Protein AF-0000000075840848 (afdb_homodimer)

Organism: Prymnesium parvum (NCBI:txid97485)

Structure (mmCIF, N/CA/C/O backbone):
data_AF-0000000075840848-model_v1
#
loop_
_entity.id
_entity.type
_entity.pdbx_description
1 polymer 'Dynein light chain'
#
loop_
_atom_site.group_PDB
_atom_site.id
_atom_site.type_symbol
_atom_site.label_atom_id
_atom_site.label_alt_id
_atom_site.label_comp_id
_atom_site.label_asym_id
_atom_site.label_entity_id
_atom_site.label_seq_id
_atom_site.pdbx_PDB_ins_code
_atom_site.Cartn_x
_atom_site.Cartn_y
_atom_site.Cartn_z
_atom_site.occupancy
_atom_site.B_iso_or_equiv
_atom_site.auth_seq_id
_atom_site.auth_comp_id
_atom_site.auth_asym_id
_atom_site.auth_atom_id
_atom_site.pdbx_PDB_model_num
ATOM 1 N N . MET A 1 1 ? -35.906 -10.211 -53.25 1 21.67 1 MET A N 1
ATOM 2 C CA . MET A 1 1 ? -36.406 -10.773 -52 1 21.67 1 MET A CA 1
ATOM 3 C C . MET A 1 1 ? -35.469 -10.461 -50.844 1 21.67 1 MET A C 1
ATOM 5 O O . MET A 1 1 ? -34.344 -10.938 -50.812 1 21.67 1 MET A O 1
ATOM 9 N N . PHE A 1 2 ? -35.469 -9.398 -50.281 1 24.41 2 PHE A N 1
ATOM 10 C CA . PHE A 1 2 ? -34.406 -8.562 -49.688 1 24.41 2 PHE A CA 1
ATOM 11 C C . PHE A 1 2 ? -34.281 -8.836 -48.188 1 24.41 2 PHE A C 1
ATOM 13 O O . PHE A 1 2 ? -35.219 -8.672 -47.438 1 24.41 2 PHE A O 1
ATOM 20 N N . VAL A 1 3 ? -33.844 -9.977 -47.812 1 23.94 3 VAL A N 1
ATOM 21 C CA . VAL A 1 3 ? -33.875 -10.469 -46.438 1 23.94 3 VAL A CA 1
ATOM 22 C C . VAL A 1 3 ? -33.188 -9.461 -45.5 1 23.94 3 VAL A C 1
ATOM 24 O O . VAL A 1 3 ? -32.062 -9.055 -45.75 1 23.94 3 VAL A O 1
ATOM 27 N N . ARG A 1 4 ? -33.844 -8.562 -44.906 1 18.89 4 ARG A N 1
ATOM 28 C CA . ARG A 1 4 ? -33.562 -7.422 -44.031 1 18.89 4 ARG A CA 1
ATOM 29 C C . ARG A 1 4 ? -32.875 -7.863 -42.719 1 18.89 4 ARG A C 1
ATOM 31 O O . ARG A 1 4 ? -33.469 -8.594 -41.938 1 18.89 4 ARG A O 1
ATOM 38 N N . ALA A 1 5 ? -31.859 -8.422 -42.719 1 22.7 5 ALA A N 1
ATOM 39 C CA . ALA A 1 5 ? -31.25 -8.977 -41.531 1 22.7 5 ALA A CA 1
ATOM 40 C C . ALA A 1 5 ? -31.172 -7.926 -40.406 1 22.7 5 ALA A C 1
ATOM 42 O O . ALA A 1 5 ? -30.703 -6.805 -40.656 1 22.7 5 ALA A O 1
ATOM 43 N N . LEU A 1 6 ? -32.125 -7.844 -39.562 1 24.39 6 LEU A N 1
ATOM 44 C CA . LEU A 1 6 ? -32.312 -6.926 -38.438 1 24.39 6 LEU A CA 1
ATOM 45 C C . LEU A 1 6 ? -31.031 -6.75 -37.625 1 24.39 6 LEU A C 1
ATOM 47 O O . LEU A 1 6 ? -30.219 -7.676 -37.531 1 24.39 6 LEU A O 1
ATOM 51 N N . THR A 1 7 ? -30.656 -5.539 -37.344 1 18.84 7 THR A N 1
ATOM 52 C CA . THR A 1 7 ? -29.578 -4.77 -36.75 1 18.84 7 THR A CA 1
ATOM 53 C C . THR A 1 7 ? -29.375 -5.164 -35.281 1 18.84 7 THR A C 1
ATOM 55 O O . THR A 1 7 ? -30.344 -5.484 -34.594 1 18.84 7 THR A O 1
ATOM 58 N N . ARG A 1 8 ? -28.297 -5.633 -34.938 1 21.88 8 ARG A N 1
ATOM 59 C CA . ARG A 1 8 ? -27.797 -6.156 -33.688 1 21.88 8 ARG A CA 1
ATOM 60 C C . ARG A 1 8 ? -28.078 -5.188 -32.531 1 21.88 8 ARG A C 1
ATOM 62 O O . ARG A 1 8 ? -28.016 -3.971 -32.719 1 21.88 8 ARG A O 1
ATOM 69 N N . ALA A 1 9 ? -28.859 -5.469 -31.531 1 23.05 9 ALA A N 1
ATOM 70 C CA . ALA A 1 9 ? -29.406 -4.723 -30.406 1 23.05 9 ALA A CA 1
ATOM 71 C C . ALA A 1 9 ? -28.312 -3.998 -29.625 1 23.05 9 ALA A C 1
ATOM 73 O O . ALA A 1 9 ? -27.188 -4.488 -29.531 1 23.05 9 ALA A O 1
ATOM 74 N N . PRO A 1 10 ? -28.422 -2.691 -29.328 1 19.58 10 PRO A N 1
ATOM 75 C CA . PRO A 1 10 ? -27.469 -1.76 -28.719 1 19.58 10 PRO A CA 1
ATOM 76 C C . PRO A 1 10 ? -27.094 -2.146 -27.297 1 19.58 10 PRO A C 1
ATOM 78 O O . PRO A 1 10 ? -27.969 -2.453 -26.484 1 19.58 10 PRO A O 1
ATOM 81 N N . ALA A 1 11 ? -26.266 -3.004 -27.062 1 25.55 11 ALA A N 1
ATOM 82 C CA . ALA A 1 11 ? -26 -3.492 -25.719 1 25.55 11 ALA A CA 1
ATOM 83 C C . ALA A 1 11 ? -25.922 -2.338 -24.719 1 25.55 11 ALA A C 1
ATOM 85 O O . ALA A 1 11 ? -25.484 -1.238 -25.062 1 25.55 11 ALA A O 1
ATOM 86 N N . ILE A 1 12 ? -26.75 -2.15 -23.719 1 24.72 12 ILE A N 1
ATOM 87 C CA . ILE A 1 12 ? -27.031 -1.153 -22.688 1 24.72 12 ILE A CA 1
ATOM 88 C C . ILE A 1 12 ? -25.734 -0.786 -21.969 1 24.72 12 ILE A C 1
ATOM 90 O O . ILE A 1 12 ? -24.906 -1.653 -21.688 1 24.72 12 ILE A O 1
ATOM 94 N N . PRO A 1 13 ? -25.125 0.418 -22.078 1 24.14 13 PRO A N 1
ATOM 95 C CA . PRO A 1 13 ? -23.828 0.934 -21.625 1 24.14 13 PRO A CA 1
ATOM 96 C C . PRO A 1 13 ? -23.625 0.797 -20.109 1 24.14 13 PRO A C 1
ATOM 98 O O . PRO A 1 13 ? -24.469 1.242 -19.328 1 24.14 13 PRO A O 1
ATOM 101 N N . ILE A 1 14 ? -23.547 -0.327 -19.547 1 27.25 14 ILE A N 1
ATOM 102 C CA . ILE A 1 14 ? -23.688 -0.52 -18.109 1 27.25 14 ILE A CA 1
ATOM 103 C C . ILE A 1 14 ? -22.891 0.548 -17.359 1 27.25 14 ILE A C 1
ATOM 105 O O . ILE A 1 14 ? -21.703 0.743 -17.625 1 27.25 14 ILE A O 1
ATOM 109 N N . SER A 1 15 ? -23.297 1.83 -16.984 1 25.69 15 SER A N 1
ATOM 110 C CA . SER A 1 15 ? -23.031 2.951 -16.094 1 25.69 15 SER A CA 1
ATOM 111 C C . SER A 1 15 ? -22.391 2.48 -14.789 1 25.69 15 SER A C 1
ATOM 113 O O . SER A 1 15 ? -22.297 3.238 -13.82 1 25.69 15 SER A O 1
ATOM 115 N N . THR A 1 16 ? -21.953 1.345 -14.672 1 29 16 THR A N 1
ATOM 116 C CA . THR A 1 16 ? -21.688 0.93 -13.297 1 29 16 THR A CA 1
ATOM 117 C C . THR A 1 16 ? -20.859 1.98 -12.562 1 29 16 THR A C 1
ATOM 119 O O . THR A 1 16 ? -19.766 2.334 -13.008 1 29 16 THR A O 1
ATOM 122 N N . PRO A 1 17 ? -21.406 2.891 -11.836 1 30.83 17 PRO A N 1
ATOM 123 C CA . PRO A 1 17 ? -20.828 3.973 -11.031 1 30.83 17 PRO A CA 1
ATOM 124 C C . PRO A 1 17 ? -19.484 3.607 -10.422 1 30.83 17 PRO A C 1
ATOM 126 O O . PRO A 1 17 ? -19.031 4.254 -9.469 1 30.83 17 PRO A O 1
ATOM 129 N N . HIS A 1 18 ? -19.016 2.576 -10.609 1 33.47 18 HIS A N 1
ATOM 130 C CA . HIS A 1 18 ? -17.969 1.759 -9.992 1 33.47 18 HIS A CA 1
ATOM 131 C C . HIS A 1 18 ? -16.688 2.557 -9.797 1 33.47 18 HIS A C 1
ATOM 133 O O . HIS A 1 18 ? -16.219 3.223 -10.727 1 33.47 18 HIS A O 1
ATOM 139 N N . ALA A 1 19 ? -16.391 2.875 -8.609 1 34.03 19 ALA A N 1
ATOM 140 C CA . ALA A 1 19 ? -15.453 3.543 -7.695 1 34.03 19 ALA A CA 1
ATOM 141 C C . ALA A 1 19 ? -14.008 3.229 -8.062 1 34.03 19 ALA A C 1
ATOM 143 O O . ALA A 1 19 ? -13.086 3.596 -7.332 1 34.03 19 ALA A O 1
ATOM 144 N N . HIS A 1 20 ? -13.758 2.156 -8.828 1 37.25 20 HIS A N 1
ATOM 145 C CA . HIS A 1 20 ? -12.594 1.314 -8.57 1 37.25 20 HIS A CA 1
ATOM 146 C C . HIS A 1 20 ? -11.297 2.045 -8.914 1 37.25 20 HIS A C 1
ATOM 148 O O . HIS A 1 20 ? -10.781 1.917 -10.023 1 37.25 20 HIS A O 1
ATOM 154 N N . ILE A 1 21 ? -11.227 3.273 -8.617 1 38.34 21 ILE A N 1
ATOM 155 C CA . ILE A 1 21 ? -10.094 4.027 -9.148 1 38.34 21 ILE A CA 1
ATOM 156 C C . ILE A 1 21 ? -8.797 3.287 -8.844 1 38.34 21 ILE A C 1
ATOM 158 O O . ILE A 1 21 ? -8.492 3 -7.688 1 38.34 21 ILE A O 1
ATOM 162 N N . LEU A 1 22 ? -8.438 2.418 -9.766 1 40.59 22 LEU A N 1
ATOM 163 C CA . LEU A 1 22 ? -7.105 1.817 -9.797 1 40.59 22 LEU A CA 1
ATOM 164 C C . LEU A 1 22 ? -6.023 2.885 -9.68 1 40.59 22 LEU A C 1
ATOM 166 O O . LEU A 1 22 ? -6.004 3.842 -10.453 1 40.59 22 LEU A O 1
ATOM 170 N N . THR A 1 23 ? -5.879 3.547 -8.594 1 45.16 23 THR A N 1
ATOM 171 C CA . THR A 1 23 ? -4.859 4.59 -8.547 1 45.16 23 THR A CA 1
ATOM 172 C C . THR A 1 23 ? -3.459 3.98 -8.57 1 45.16 23 THR A C 1
ATOM 174 O O . THR A 1 23 ? -3.143 3.113 -7.754 1 45.16 23 THR A O 1
ATOM 177 N N . CYS A 1 24 ? -2.91 3.877 -9.797 1 44.47 24 CYS A N 1
ATOM 178 C CA . CYS A 1 24 ? -1.51 3.555 -10.047 1 44.47 24 CYS A CA 1
ATOM 179 C C . CYS A 1 24 ? -0.588 4.523 -9.32 1 44.47 24 CYS A C 1
ATOM 181 O O . CYS A 1 24 ? -0.697 5.738 -9.492 1 44.47 24 CYS A O 1
ATOM 183 N N . VAL A 1 25 ? -0.414 4.48 -8.094 1 47.16 25 VAL A N 1
ATOM 184 C CA . VAL A 1 25 ? 0.536 5.352 -7.41 1 47.16 25 VAL A CA 1
ATOM 185 C C . VAL A 1 25 ? 1.954 5.043 -7.883 1 47.16 25 VAL A C 1
ATOM 187 O O . VAL A 1 25 ? 2.389 3.889 -7.859 1 47.16 25 VAL A O 1
ATOM 190 N N . LEU A 1 26 ? 2.365 5.883 -8.883 1 42.44 26 LEU A N 1
ATOM 191 C CA . LEU A 1 26 ? 3.625 5.938 -9.617 1 42.44 26 LEU A CA 1
ATOM 192 C C . LEU A 1 26 ? 4.812 5.793 -8.672 1 42.44 26 LEU A C 1
ATOM 194 O O . LEU A 1 26 ? 4.684 6.023 -7.469 1 42.44 26 LEU A O 1
ATOM 198 N N . ASP A 1 27 ? 5.934 5.672 -9.398 1 40.25 27 ASP A N 1
ATOM 199 C CA . ASP A 1 27 ? 7.352 5.332 -9.305 1 40.25 27 ASP A CA 1
ATOM 200 C C . ASP A 1 27 ? 8.047 6.16 -8.227 1 40.25 27 ASP A C 1
ATOM 202 O O . ASP A 1 27 ? 7.754 7.348 -8.062 1 40.25 27 ASP A O 1
ATOM 206 N N . GLY A 1 28 ? 8.367 5.445 -7.25 1 40.78 28 GLY A N 1
ATOM 207 C CA . GLY A 1 28 ? 9.438 5.879 -6.371 1 40.78 28 GLY A CA 1
ATOM 208 C C . GLY A 1 28 ? 10.359 6.902 -7.012 1 40.78 28 GLY A C 1
ATOM 209 O O . GLY A 1 28 ? 10.859 6.68 -8.117 1 40.78 28 GLY A O 1
ATOM 210 N N . ILE A 1 29 ? 9.891 8.148 -6.996 1 37.41 29 ILE A N 1
ATOM 211 C CA . ILE A 1 29 ? 10.938 9.086 -7.383 1 37.41 29 ILE A CA 1
ATOM 212 C C . ILE A 1 29 ? 12.305 8.523 -7.004 1 37.41 29 ILE A C 1
ATOM 214 O O . ILE A 1 29 ? 12.594 8.336 -5.82 1 37.41 29 ILE A O 1
ATOM 218 N N . VAL A 1 30 ? 12.75 7.547 -7.734 1 35.91 30 VAL A N 1
ATOM 219 C CA . VAL A 1 30 ? 14.188 7.441 -7.508 1 35.91 30 VAL A CA 1
ATOM 220 C C . VAL A 1 30 ? 14.812 8.836 -7.496 1 35.91 30 VAL A C 1
ATOM 222 O O . VAL A 1 30 ? 14.836 9.523 -8.523 1 35.91 30 VAL A O 1
ATOM 225 N N . PHE A 1 31 ? 14.531 9.609 -6.555 1 32.09 31 PHE A N 1
ATOM 226 C CA . PHE A 1 31 ? 15.453 10.734 -6.5 1 32.09 31 PHE A CA 1
ATOM 227 C C . PHE A 1 31 ? 16.844 10.32 -6.988 1 32.09 31 PHE A C 1
ATOM 229 O O . PHE A 1 31 ? 17.453 9.422 -6.422 1 32.09 31 PHE A O 1
ATOM 236 N N . SER A 1 32 ? 17.078 10.164 -8.312 1 30.05 32 SER A N 1
ATOM 237 C CA . SER A 1 32 ? 18.438 10.172 -8.82 1 30.05 32 SER A CA 1
ATOM 238 C C . SER A 1 32 ? 19.391 10.836 -7.832 1 30.05 32 SER A C 1
ATOM 240 O O . SER A 1 32 ? 18.969 11.609 -6.977 1 30.05 32 SER A O 1
ATOM 242 N N . SER A 1 33 ? 20.75 11.023 -8.359 1 27.92 33 SER A N 1
ATOM 243 C CA . SER A 1 33 ? 22.047 11.453 -7.863 1 27.92 33 SER A CA 1
ATOM 244 C C . SER A 1 33 ? 21.984 12.883 -7.32 1 27.92 33 SER A C 1
ATOM 246 O O . SER A 1 33 ? 21.875 13.836 -8.086 1 27.92 33 SER A O 1
ATOM 248 N N . CYS A 1 34 ? 21.547 13.469 -6.441 1 29.52 34 CYS A N 1
ATOM 249 C CA . CYS A 1 34 ? 22.625 14.266 -5.875 1 29.52 34 CYS A CA 1
ATOM 250 C C . CYS A 1 34 ? 23.891 13.438 -5.711 1 29.52 34 CYS A C 1
ATOM 252 O O . CYS A 1 34 ? 23.828 12.211 -5.59 1 29.52 34 CYS A O 1
ATOM 254 N N . PRO A 1 35 ? 25.266 13.852 -5.836 1 27.88 35 PRO A N 1
ATOM 255 C CA . PRO A 1 35 ? 26.453 13.086 -5.461 1 27.88 35 PRO A CA 1
ATOM 256 C C . PRO A 1 35 ? 26.172 12.023 -4.402 1 27.88 35 PRO A C 1
ATOM 258 O O . PRO A 1 35 ? 25.156 12.117 -3.689 1 27.88 35 PRO A O 1
ATOM 261 N N . LYS A 1 36 ? 27.141 10.906 -4.449 1 28.11 36 LYS A N 1
ATOM 262 C CA . LYS A 1 36 ? 27.438 9.742 -3.633 1 28.11 36 LYS A CA 1
ATOM 263 C C . LYS A 1 36 ? 27.172 10.016 -2.156 1 28.11 36 LYS A C 1
ATOM 265 O O . LYS A 1 36 ? 28.078 10.422 -1.423 1 28.11 36 LYS A O 1
ATOM 270 N N . GLN A 1 37 ? 26.406 10.789 -1.589 1 26.88 37 GLN A N 1
ATOM 271 C CA . GLN A 1 37 ? 26.656 10.648 -0.156 1 26.88 37 GLN A CA 1
ATOM 272 C C . GLN A 1 37 ? 26.641 9.18 0.265 1 26.88 37 GLN A C 1
ATOM 274 O O . GLN A 1 37 ? 25.75 8.422 -0.127 1 26.88 37 GLN A O 1
ATOM 279 N N . LEU A 1 38 ? 27.812 8.484 0.546 1 27.88 38 LEU A N 1
ATOM 280 C CA . LEU A 1 38 ? 28.125 7.414 1.484 1 27.88 38 LEU A CA 1
ATOM 281 C C . LEU A 1 38 ? 26.953 7.152 2.426 1 27.88 38 LEU A C 1
ATOM 283 O O . LEU A 1 38 ? 26.469 8.07 3.096 1 27.88 38 LEU A O 1
ATOM 287 N N . TRP A 1 39 ? 26.141 6.32 2 1 28.91 39 TRP A N 1
ATOM 288 C CA . TRP A 1 39 ? 25.109 5.883 2.947 1 28.91 39 TRP A CA 1
ATOM 289 C C . TRP A 1 39 ? 25.703 5.703 4.34 1 28.91 39 TRP A C 1
ATOM 291 O O . TRP A 1 39 ? 26.391 4.707 4.613 1 28.91 39 TRP A O 1
ATOM 301 N N . SER A 1 40 ? 26.656 6.621 4.777 1 26.19 40 SER A N 1
ATOM 302 C CA . SER A 1 40 ? 26.906 6.512 6.207 1 26.19 40 SER A CA 1
ATOM 303 C C . SER A 1 40 ? 25.672 6.031 6.957 1 26.19 40 SER A C 1
ATOM 305 O O . SER A 1 40 ? 24.562 6.453 6.66 1 26.19 40 SER A O 1
ATOM 307 N N . VAL A 1 41 ? 25.578 4.715 7.426 1 29.12 41 VAL A N 1
ATOM 308 C CA . VAL A 1 41 ? 24.828 4.105 8.523 1 29.12 41 VAL A CA 1
ATOM 309 C C . VAL A 1 41 ? 24.188 5.195 9.375 1 29.12 41 VAL A C 1
ATOM 311 O O . VAL A 1 41 ? 23.656 4.914 10.453 1 29.12 41 VAL A O 1
ATOM 314 N N . GLU A 1 42 ? 24.828 6.375 9.406 1 27.19 42 GLU A N 1
ATOM 315 C CA . GLU A 1 42 ? 24.641 7.32 10.5 1 27.19 42 GLU A CA 1
ATOM 316 C C . GLU A 1 42 ? 23.172 7.695 10.664 1 27.19 42 GLU A C 1
ATOM 318 O O . GLU A 1 42 ? 22.594 7.496 11.734 1 27.19 42 GLU A O 1
ATOM 323 N N . GLY A 1 43 ? 22.891 9.109 10.484 1 26.95 43 GLY A N 1
ATOM 324 C CA . GLY A 1 43 ? 22 10.062 11.141 1 26.95 43 GLY A CA 1
ATOM 325 C C . GLY A 1 43 ? 20.562 9.969 10.68 1 26.95 43 GLY A C 1
ATOM 326 O O . GLY A 1 43 ? 20.297 9.562 9.539 1 26.95 43 GLY A O 1
ATOM 327 N N . ASN A 1 44 ? 19.578 9.398 11.492 1 32.31 44 ASN A N 1
ATOM 328 C CA . ASN A 1 44 ? 18.172 9.812 11.609 1 32.31 44 ASN A CA 1
ATOM 329 C C . ASN A 1 44 ? 17.891 11.055 10.773 1 32.31 44 ASN A C 1
ATOM 331 O O . ASN A 1 44 ? 18.359 12.141 11.078 1 32.31 44 ASN A O 1
ATOM 335 N N . THR A 1 45 ? 18.266 11.039 9.5 1 33.69 45 THR A N 1
ATOM 336 C CA . THR A 1 45 ? 17.953 12.219 8.695 1 33.69 45 THR A CA 1
ATOM 337 C C . THR A 1 45 ? 16.781 12.984 9.297 1 33.69 45 THR A C 1
ATOM 339 O O . THR A 1 45 ? 15.656 12.492 9.336 1 33.69 45 THR A O 1
ATOM 342 N N . CYS A 1 46 ? 16.844 13.352 10.406 1 38.84 46 CYS A N 1
ATOM 343 C CA . CYS A 1 46 ? 16.047 14.391 11.062 1 38.84 46 CYS A CA 1
ATOM 344 C C . CYS A 1 46 ? 15.656 15.477 10.062 1 38.84 46 CYS A C 1
ATOM 346 O O . CYS A 1 46 ? 16.391 16.438 9.859 1 38.84 46 CYS A O 1
ATOM 348 N N . VAL A 1 47 ? 15.664 15.133 8.688 1 43.5 47 VAL A N 1
ATOM 349 C CA . VAL A 1 47 ? 15.078 16.25 7.945 1 43.5 47 VAL A CA 1
ATOM 350 C C . VAL A 1 47 ? 14.102 17.016 8.836 1 43.5 47 VAL A C 1
ATOM 352 O O . VAL A 1 47 ? 13.305 16.406 9.555 1 43.5 47 VAL A O 1
ATOM 355 N N . SER A 1 48 ? 14.562 17.922 9.469 1 42.22 48 SER A N 1
ATOM 356 C CA . SER A 1 48 ? 13.695 18.828 10.227 1 42.22 48 SER A CA 1
ATOM 357 C C . SER A 1 48 ? 12.281 18.844 9.648 1 42.22 48 SER A C 1
ATOM 359 O O . SER A 1 48 ? 12.094 19.047 8.453 1 42.22 48 SER A O 1
ATOM 361 N N . MET A 1 49 ? 11.406 17.891 10.18 1 48.56 49 MET A N 1
ATOM 362 C CA . MET A 1 49 ? 9.953 17.828 10.047 1 48.56 49 MET A CA 1
ATOM 363 C C . MET A 1 49 ? 9.383 19.172 9.625 1 48.56 49 MET A C 1
ATOM 365 O O . MET A 1 49 ? 8.273 19.25 9.094 1 48.56 49 MET A O 1
ATOM 369 N N . ALA A 1 50 ? 10.094 20.297 10.211 1 48.53 50 ALA A N 1
ATOM 370 C CA . ALA A 1 50 ? 9.477 21.609 10.102 1 48.53 50 ALA A CA 1
ATOM 371 C C . ALA A 1 50 ? 9.289 22.016 8.641 1 48.53 50 ALA A C 1
ATOM 373 O O . ALA A 1 50 ? 8.328 22.688 8.297 1 48.53 50 ALA A O 1
ATOM 374 N N . ASP A 1 51 ? 10.32 21.562 7.754 1 58.88 51 ASP A N 1
ATOM 375 C CA . ASP A 1 51 ? 10.156 22.156 6.434 1 58.88 51 ASP A CA 1
ATOM 376 C C . ASP A 1 51 ? 9.695 21.125 5.41 1 58.88 51 ASP A C 1
ATOM 378 O O . ASP A 1 51 ? 10.016 21.219 4.227 1 58.88 51 ASP A O 1
ATOM 382 N N . ARG A 1 52 ? 8.906 20.125 5.852 1 74.94 52 ARG A N 1
ATOM 383 C CA . ARG A 1 52 ? 8.492 19.172 4.828 1 74.94 52 ARG A CA 1
ATOM 384 C C . ARG A 1 52 ? 7.277 19.703 4.059 1 74.94 52 ARG A C 1
ATOM 386 O O . ARG A 1 52 ? 6.172 19.766 4.602 1 74.94 52 ARG A O 1
ATOM 393 N N . LYS A 1 53 ? 7.57 20.219 2.875 1 89.12 53 LYS A N 1
ATOM 394 C CA . LYS A 1 53 ? 6.496 20.688 1.999 1 89.12 53 LYS A CA 1
ATOM 395 C C . LYS A 1 53 ? 5.723 19.5 1.413 1 89.12 53 LYS A C 1
ATOM 397 O O . LYS A 1 53 ? 6.312 18.5 1.018 1 89.12 53 LYS A O 1
ATOM 402 N N . ALA A 1 54 ? 4.469 19.672 1.472 1 94.94 54 ALA A N 1
ATOM 403 C CA . ALA A 1 54 ? 3.596 18.656 0.906 1 94.94 54 ALA A CA 1
ATOM 404 C C . ALA A 1 54 ? 3.412 18.859 -0.595 1 94.94 54 ALA A C 1
ATOM 406 O O . ALA A 1 54 ? 3.203 19.984 -1.055 1 94.94 54 ALA A O 1
ATOM 407 N N . VAL A 1 55 ? 3.627 17.844 -1.371 1 93.31 55 VAL A N 1
ATOM 408 C CA . VAL A 1 55 ? 3.35 17.859 -2.805 1 93.31 55 VAL A CA 1
ATOM 409 C C . VAL A 1 55 ? 2.346 16.75 -3.143 1 93.31 55 VAL A C 1
ATOM 411 O O . VAL A 1 55 ? 2.664 15.562 -3.055 1 93.31 55 VAL A O 1
ATOM 414 N N . ILE A 1 56 ? 1.169 17.125 -3.588 1 94.06 56 ILE A N 1
ATOM 415 C CA . ILE A 1 56 ? 0.139 16.156 -3.955 1 94.06 56 ILE A CA 1
ATOM 416 C C . ILE A 1 56 ? 0.363 15.68 -5.391 1 94.06 56 ILE A C 1
ATOM 418 O O . ILE A 1 56 ? 0.359 16.484 -6.324 1 94.06 56 ILE A O 1
ATOM 422 N N . LYS A 1 57 ? 0.613 14.445 -5.504 1 91.88 57 LYS A N 1
ATOM 423 C CA . LYS A 1 57 ? 0.836 13.867 -6.828 1 91.88 57 LYS A CA 1
ATOM 424 C C . LYS A 1 57 ? -0.482 13.461 -7.477 1 91.88 57 LYS A C 1
ATOM 426 O O . LYS A 1 57 ? -0.65 13.594 -8.688 1 91.88 57 LYS A O 1
ATOM 431 N N . ASN A 1 58 ? -1.382 12.922 -6.75 1 91 58 ASN A N 1
ATOM 432 C CA . ASN A 1 58 ? -2.705 12.5 -7.203 1 91 58 ASN A CA 1
ATOM 433 C C . ASN A 1 58 ? -3.723 12.539 -6.066 1 91 58 ASN A C 1
ATOM 435 O O . ASN A 1 58 ? -3.416 12.148 -4.941 1 91 58 ASN A O 1
ATOM 439 N N . ALA A 1 59 ? -4.91 13.117 -6.445 1 93.38 59 ALA A N 1
ATOM 440 C CA . ALA A 1 59 ? -5.953 13.164 -5.422 1 93.38 59 ALA A CA 1
ATOM 441 C C . ALA A 1 59 ? -7.34 13.062 -6.047 1 93.38 59 ALA A C 1
ATOM 443 O O . ALA A 1 59 ? -7.602 13.648 -7.102 1 93.38 59 ALA A O 1
ATOM 444 N N . ASP A 1 60 ? -8.156 12.203 -5.566 1 94 60 ASP A N 1
ATOM 445 C CA . ASP A 1 60 ? -9.609 12.164 -5.688 1 94 60 ASP A CA 1
ATOM 446 C C . ASP A 1 60 ? -10.273 12.266 -4.316 1 94 60 ASP A C 1
ATOM 448 O O . ASP A 1 60 ? -10.734 11.258 -3.77 1 94 60 ASP A O 1
ATOM 452 N N . MET A 1 61 ? -10.281 13.484 -3.857 1 95.06 61 MET A N 1
ATOM 453 C CA . MET A 1 61 ? -10.641 13.781 -2.475 1 95.06 61 MET A CA 1
ATOM 454 C C . MET A 1 61 ? -10.961 15.266 -2.299 1 95.06 61 MET A C 1
ATOM 456 O O . MET A 1 61 ? -10.383 16.109 -2.979 1 95.06 61 MET A O 1
ATOM 460 N N . SER A 1 62 ? -11.883 15.562 -1.459 1 98.12 62 SER A N 1
ATOM 461 C CA . SER A 1 62 ? -12.172 16.969 -1.203 1 98.12 62 SER A CA 1
ATOM 462 C C . SER A 1 6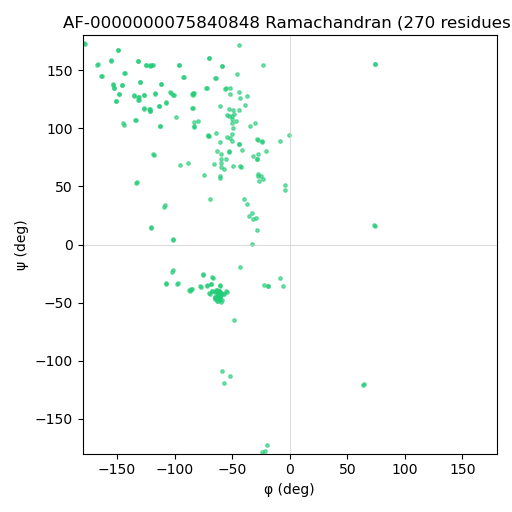2 ? -10.938 17.703 -0.683 1 98.12 62 SER A C 1
ATOM 464 O O . SER A 1 62 ? -10.062 17.094 -0.059 1 98.12 62 SER A O 1
ATOM 466 N N . GLU A 1 63 ? -10.867 19.031 -0.922 1 97.5 63 GLU A N 1
ATOM 467 C CA . GLU A 1 63 ? -9.727 19.828 -0.486 1 97.5 63 GLU A CA 1
ATOM 468 C C . GLU A 1 63 ? -9.578 19.781 1.032 1 97.5 63 GLU A C 1
ATOM 470 O O . GLU A 1 63 ? -8.461 19.703 1.548 1 97.5 63 GLU A O 1
ATOM 475 N N . ASP A 1 64 ? -10.664 19.875 1.656 1 98.12 64 ASP A N 1
ATOM 476 C CA . ASP A 1 64 ? -10.617 19.828 3.115 1 98.12 64 ASP A CA 1
ATOM 477 C C . ASP A 1 64 ? -10.039 18.516 3.613 1 98.12 64 ASP A C 1
ATOM 479 O O . ASP A 1 64 ? -9.211 18.484 4.527 1 98.12 64 ASP A O 1
ATOM 483 N N . MET A 1 65 ? -10.453 17.422 3.047 1 98 65 MET A N 1
ATOM 484 C CA . MET A 1 65 ? -9.961 16.109 3.447 1 98 65 MET A CA 1
ATOM 485 C C . MET A 1 65 ? -8.5 15.938 3.064 1 98 65 MET A C 1
ATOM 487 O O . MET A 1 65 ? -7.727 15.32 3.803 1 98 65 MET A O 1
ATOM 491 N N . GLN A 1 66 ? -8.109 16.531 1.953 1 97.88 66 GLN A N 1
ATOM 492 C CA . GLN A 1 66 ? -6.703 16.516 1.564 1 97.88 66 GLN A CA 1
ATOM 493 C C . GLN A 1 66 ? -5.832 17.203 2.619 1 97.88 66 GLN A C 1
ATOM 495 O O . GLN A 1 66 ? -4.801 16.656 3.02 1 97.88 66 GLN A O 1
ATOM 500 N N . GLN A 1 67 ? -6.301 18.328 3.018 1 98.06 67 GLN A N 1
ATOM 501 C CA . GLN A 1 67 ? -5.543 19.062 4.023 1 98.06 67 GLN A CA 1
ATOM 502 C C . GLN A 1 67 ? -5.473 18.281 5.336 1 98.06 67 GLN A C 1
ATOM 504 O O . GLN A 1 67 ? -4.438 18.281 6.008 1 98.06 67 GLN A O 1
ATOM 509 N N . ASP A 1 68 ? -6.57 17.672 5.633 1 98.56 68 ASP A N 1
ATOM 510 C CA . ASP A 1 68 ? -6.574 16.844 6.832 1 98.56 68 ASP A CA 1
ATOM 511 C C . ASP A 1 68 ? -5.57 15.695 6.711 1 98.56 68 ASP A C 1
ATOM 513 O O . ASP A 1 68 ? -4.898 15.352 7.684 1 98.56 68 ASP A O 1
ATOM 517 N N . ALA A 1 69 ? -5.473 15.055 5.555 1 98.44 69 ALA A N 1
ATOM 518 C CA . ALA A 1 69 ? -4.516 13.977 5.32 1 98.44 69 ALA A CA 1
ATOM 519 C C . ALA A 1 69 ? -3.082 14.469 5.496 1 98.44 69 ALA A C 1
ATOM 521 O O . ALA A 1 69 ? -2.273 13.812 6.156 1 98.44 69 ALA A O 1
ATOM 522 N N . ILE A 1 70 ? -2.799 15.633 4.945 1 97.62 70 ILE A N 1
ATOM 523 C CA . ILE A 1 70 ? -1.464 16.219 5.031 1 97.62 70 ILE A CA 1
ATOM 524 C C . ILE A 1 70 ? -1.14 16.547 6.488 1 97.62 70 ILE A C 1
ATOM 526 O O . ILE A 1 70 ? -0.047 16.234 6.973 1 97.62 70 ILE A O 1
ATOM 530 N N . ASP A 1 71 ? -2.086 17.125 7.137 1 97.81 71 ASP A N 1
ATOM 531 C CA . ASP A 1 71 ? -1.873 17.484 8.531 1 97.81 71 ASP A CA 1
ATOM 532 C C . ASP A 1 71 ? -1.648 16.25 9.398 1 97.81 71 ASP A C 1
ATOM 534 O O . ASP A 1 71 ? -0.753 16.234 10.25 1 97.81 71 ASP A O 1
ATOM 538 N N . CYS A 1 72 ? -2.479 15.227 9.219 1 97.88 72 CYS A N 1
ATOM 539 C CA . CYS A 1 72 ? -2.334 13.984 9.969 1 97.88 72 CYS A CA 1
ATOM 540 C C . CYS A 1 72 ? -0.982 13.336 9.695 1 97.88 72 CYS A C 1
ATOM 542 O O . CYS A 1 72 ? -0.323 12.852 10.617 1 97.88 72 CYS A O 1
ATOM 544 N N . ALA A 1 73 ? -0.552 13.344 8.469 1 97.56 73 ALA A N 1
ATOM 545 C CA . ALA A 1 73 ? 0.734 12.758 8.094 1 97.56 73 ALA A CA 1
ATOM 546 C C . ALA A 1 73 ? 1.892 13.555 8.688 1 97.56 73 ALA A C 1
ATOM 548 O O . ALA A 1 73 ? 2.885 12.977 9.141 1 97.56 73 ALA A O 1
ATOM 549 N N . THR A 1 74 ? 1.725 14.883 8.656 1 96.81 74 THR A N 1
ATOM 550 C CA . THR A 1 74 ? 2.742 15.742 9.25 1 96.81 74 THR A CA 1
ATOM 551 C C . THR A 1 74 ? 2.887 15.445 10.742 1 96.81 74 THR A C 1
ATOM 553 O O . THR A 1 74 ? 4.004 15.305 11.25 1 96.81 74 THR A O 1
ATOM 556 N N . GLN A 1 75 ? 1.758 15.305 11.391 1 97.12 75 GLN A N 1
ATOM 557 C CA . GLN A 1 75 ? 1.773 14.945 12.805 1 97.12 75 GLN A CA 1
ATOM 558 C C . GLN A 1 75 ? 2.434 13.586 13.023 1 97.12 75 GLN A C 1
ATOM 560 O O . GLN A 1 75 ? 3.242 13.43 13.938 1 97.12 75 GLN A O 1
ATOM 565 N N . ALA A 1 76 ? 2.113 12.656 12.266 1 96.81 76 ALA A N 1
ATOM 566 C CA . ALA A 1 76 ? 2.66 11.305 12.391 1 96.81 76 ALA A CA 1
ATOM 567 C C . ALA A 1 76 ? 4.172 11.305 12.203 1 96.81 76 ALA A C 1
ATOM 569 O O . ALA A 1 76 ? 4.898 10.617 12.922 1 96.81 76 ALA A O 1
ATOM 570 N N . LEU A 1 77 ? 4.648 12.094 11.203 1 92.88 77 LEU A N 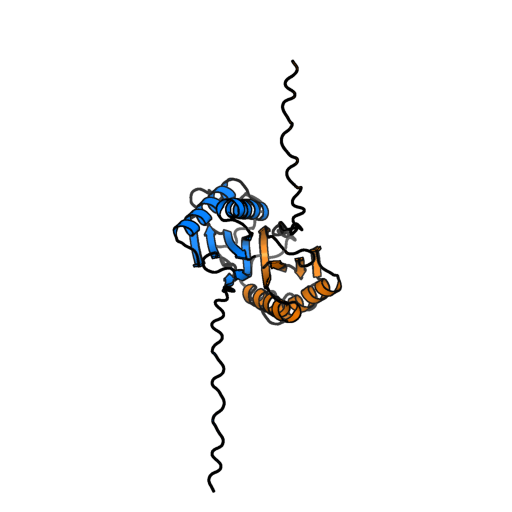1
ATOM 571 C CA . LEU A 1 77 ? 6.074 12.148 10.898 1 92.88 77 LEU A CA 1
ATOM 572 C C . LEU A 1 77 ? 6.852 12.797 12.039 1 92.88 77 LEU A C 1
ATOM 574 O O . LEU A 1 77 ? 8.047 12.539 12.211 1 92.88 77 LEU A O 1
ATOM 578 N N . GLU A 1 78 ? 6.199 13.641 12.734 1 93.62 78 GLU A N 1
ATOM 579 C CA . GLU A 1 78 ? 6.824 14.273 13.891 1 93.62 78 GLU A CA 1
ATOM 580 C C . GLU A 1 78 ? 6.898 13.312 15.078 1 93.62 78 GLU A C 1
ATOM 582 O O . GLU A 1 78 ? 7.809 13.398 15.898 1 93.62 78 GLU A O 1
ATOM 587 N N . LYS A 1 79 ? 6.027 12.375 15.094 1 95.5 79 LYS A N 1
ATOM 588 C CA . LYS A 1 79 ? 5.902 11.508 16.25 1 95.5 79 LYS A CA 1
ATOM 589 C C . LYS A 1 79 ? 6.645 10.188 16.047 1 95.5 79 LYS A C 1
ATOM 591 O O . LYS A 1 79 ? 7.148 9.594 17 1 95.5 79 LYS A O 1
ATOM 596 N N . TYR A 1 80 ? 6.656 9.742 14.859 1 92.88 80 TYR A N 1
ATOM 597 C CA . TYR A 1 80 ? 7.18 8.406 14.578 1 92.88 80 TYR A CA 1
ATOM 598 C C . TYR A 1 80 ? 8.281 8.469 13.523 1 92.88 80 TYR A C 1
ATOM 600 O O . TYR A 1 80 ? 8.234 9.297 12.617 1 92.88 80 TYR A O 1
ATOM 608 N N . ASN A 1 81 ? 9.156 7.516 13.547 1 86.94 81 ASN A N 1
ATOM 609 C CA . ASN A 1 81 ? 10.242 7.426 12.578 1 86.94 81 ASN A CA 1
ATOM 610 C C . ASN A 1 81 ? 10.008 6.297 11.578 1 86.94 81 ASN A C 1
ATOM 612 O O . ASN A 1 81 ? 10.367 6.414 10.406 1 86.94 81 ASN A O 1
ATOM 616 N N . ILE A 1 82 ? 9.406 5.262 12.039 1 86.56 82 ILE A N 1
ATOM 617 C CA . ILE A 1 82 ? 9.219 4.07 11.219 1 86.56 82 ILE A CA 1
ATOM 618 C C . ILE A 1 82 ? 7.984 4.238 10.336 1 86.56 82 ILE A C 1
ATOM 620 O O . ILE A 1 82 ? 6.91 4.59 10.828 1 86.56 82 ILE A O 1
ATOM 624 N N . GLU A 1 83 ? 8.188 3.967 9.117 1 89.75 83 GLU A N 1
ATOM 625 C CA . GLU A 1 83 ? 7.133 4.137 8.125 1 89.75 83 GLU A CA 1
ATOM 626 C C . GLU A 1 83 ? 5.871 3.377 8.531 1 89.75 83 GLU A C 1
ATOM 628 O O . GLU A 1 83 ? 4.762 3.891 8.391 1 89.75 83 GLU A O 1
ATOM 633 N N . LYS A 1 84 ? 6.02 2.209 9.047 1 91.88 84 LYS A N 1
ATOM 634 C CA . LYS A 1 84 ? 4.875 1.401 9.469 1 91.88 84 LYS A CA 1
ATOM 635 C C . LYS A 1 84 ? 4.059 2.121 10.539 1 91.88 84 LYS A C 1
ATOM 637 O O . LYS A 1 84 ? 2.828 2.088 10.516 1 91.88 84 LYS A O 1
ATOM 642 N N . ASP A 1 85 ? 4.738 2.719 11.445 1 93.25 85 ASP A N 1
ATOM 643 C CA . ASP A 1 85 ? 4.066 3.406 12.547 1 93.25 85 ASP A CA 1
ATOM 644 C C . ASP A 1 85 ? 3.385 4.684 12.062 1 93.25 85 ASP A C 1
ATOM 646 O O . ASP A 1 85 ? 2.312 5.047 12.547 1 93.25 85 ASP A O 1
ATOM 650 N N . ILE A 1 86 ? 3.986 5.328 11.125 1 94.06 86 ILE A N 1
ATOM 651 C CA . ILE A 1 86 ? 3.377 6.508 10.523 1 94.06 86 ILE A CA 1
ATOM 652 C C . ILE A 1 86 ? 2.09 6.109 9.805 1 94.06 86 ILE A C 1
ATOM 654 O O . ILE A 1 86 ? 1.046 6.738 10 1 94.06 86 ILE A O 1
ATOM 658 N N . ALA A 1 87 ? 2.209 5.066 9.078 1 95 87 ALA A N 1
ATOM 659 C CA . ALA A 1 87 ? 1.044 4.562 8.352 1 95 87 ALA A CA 1
ATOM 660 C C . ALA A 1 87 ? -0.074 4.176 9.312 1 95 87 ALA A C 1
ATOM 662 O O . ALA A 1 87 ? -1.247 4.461 9.062 1 95 87 ALA A O 1
ATOM 663 N N . ALA A 1 88 ? 0.291 3.564 10.367 1 94.19 88 ALA A N 1
ATOM 664 C CA . ALA A 1 88 ? -0.692 3.137 11.359 1 94.19 88 ALA A CA 1
ATOM 665 C C . ALA A 1 88 ? -1.422 4.336 11.961 1 94.19 88 ALA A C 1
ATOM 667 O O . ALA A 1 88 ? -2.646 4.312 12.109 1 94.19 88 ALA A O 1
ATOM 668 N N . PHE A 1 89 ? -0.68 5.336 12.258 1 96.12 89 PHE A N 1
ATOM 669 C CA . PHE A 1 89 ? -1.26 6.531 12.859 1 96.12 89 PHE A CA 1
ATOM 670 C C . PHE A 1 89 ? -2.264 7.18 11.922 1 96.12 89 PHE A C 1
ATOM 672 O O . PHE A 1 89 ? -3.402 7.453 12.305 1 96.12 89 PHE A O 1
ATOM 679 N N . VAL A 1 90 ? -1.887 7.383 10.656 1 97.44 90 VAL A N 1
ATOM 680 C CA . VAL A 1 90 ? -2.729 8.055 9.672 1 97.44 90 VAL A CA 1
ATOM 681 C C . VAL A 1 90 ? -3.98 7.219 9.406 1 97.44 90 VAL A C 1
ATOM 683 O O . VAL A 1 90 ? -5.094 7.75 9.391 1 97.44 90 VAL A O 1
ATOM 686 N N . LYS A 1 91 ? -3.754 5.988 9.211 1 95.81 91 LYS A N 1
ATOM 687 C CA . LYS A 1 91 ? -4.867 5.082 8.93 1 95.81 91 LYS A CA 1
ATOM 688 C C . LYS A 1 91 ? -5.879 5.09 10.07 1 95.81 91 LYS A C 1
ATOM 690 O O . LYS A 1 91 ? -7.086 5.195 9.836 1 95.81 91 LYS A O 1
ATOM 695 N N . LYS A 1 92 ? -5.457 4.969 11.266 1 95.88 92 LYS A N 1
ATOM 696 C CA . LYS A 1 92 ? -6.34 4.93 12.43 1 95.88 92 LYS A CA 1
ATOM 697 C C . LYS A 1 92 ? -7.07 6.254 12.609 1 95.88 92 LYS A C 1
ATOM 699 O O . LYS A 1 92 ? -8.266 6.273 12.914 1 95.88 92 LYS A O 1
ATOM 704 N N . GLU A 1 93 ? -6.371 7.352 12.406 1 98.19 93 GLU A N 1
ATOM 705 C CA . GLU A 1 93 ? -6.996 8.664 12.508 1 98.19 93 GLU A CA 1
ATOM 706 C C . GLU A 1 93 ? -8.117 8.828 11.484 1 98.19 93 GLU A C 1
ATOM 708 O O . GLU A 1 93 ? -9.18 9.352 11.805 1 98.19 93 GLU A O 1
ATOM 713 N N . PHE A 1 94 ? -7.914 8.367 10.344 1 98 94 PHE A N 1
ATOM 714 C CA . PHE A 1 94 ? -8.914 8.523 9.297 1 98 94 PHE A CA 1
ATOM 715 C C . PHE A 1 94 ? -10.062 7.543 9.492 1 98 94 PHE A C 1
ATOM 717 O O . PHE A 1 94 ? -11.211 7.852 9.164 1 98 94 PHE A O 1
ATOM 724 N N . ASP A 1 95 ? -9.719 6.395 9.945 1 96.44 95 ASP A N 1
ATOM 725 C CA . ASP A 1 95 ? -10.805 5.484 10.297 1 96.44 95 ASP A CA 1
ATOM 726 C C . ASP A 1 95 ? -11.727 6.109 11.344 1 96.44 95 ASP A C 1
ATOM 728 O O . ASP A 1 95 ? -12.945 5.98 11.266 1 96.44 95 ASP A O 1
ATOM 732 N N . LYS A 1 96 ? -11.117 6.719 12.258 1 97.56 96 LYS A N 1
ATOM 733 C CA . LYS A 1 96 ? -11.875 7.332 13.344 1 97.56 96 LYS A CA 1
ATOM 734 C C . LYS A 1 96 ? -12.672 8.539 12.844 1 97.56 96 LYS A C 1
ATOM 736 O O . LYS A 1 96 ? -13.859 8.68 13.148 1 97.56 96 LYS A O 1
ATOM 741 N N . LYS A 1 97 ? -12.109 9.328 12.047 1 98 97 LYS A N 1
ATOM 742 C CA . LYS A 1 97 ? -12.695 10.602 11.648 1 98 97 LYS A CA 1
ATOM 743 C C . LYS A 1 97 ? -13.656 10.422 10.477 1 98 97 LYS A C 1
ATOM 745 O O . LYS A 1 97 ? -14.688 11.094 10.398 1 98 97 LYS A O 1
ATOM 750 N N . TYR A 1 98 ? -13.312 9.578 9.57 1 97.44 98 TYR A N 1
ATOM 751 C CA . TYR A 1 98 ? -14.07 9.469 8.328 1 97.44 98 TYR A CA 1
ATOM 752 C C . TYR A 1 98 ? -14.625 8.062 8.141 1 97.44 98 TYR A C 1
ATOM 754 O O . TYR A 1 98 ? -14.961 7.664 7.023 1 97.44 98 TYR A O 1
ATOM 762 N N . ASN A 1 99 ? -14.648 7.254 9.117 1 96.12 99 ASN A N 1
ATOM 763 C CA . ASN A 1 99 ? -15.211 5.906 9.117 1 96.12 99 ASN A CA 1
ATOM 764 C C . ASN A 1 99 ? -14.328 4.93 8.352 1 96.12 99 ASN A C 1
ATOM 766 O O . ASN A 1 99 ? -13.664 5.309 7.387 1 96.12 99 ASN A O 1
ATOM 770 N N . PRO A 1 100 ? -14.43 3.738 8.664 1 93.81 100 PRO A N 1
ATOM 771 C CA . PRO A 1 100 ? -13.672 2.719 7.934 1 93.81 100 PRO A CA 1
ATOM 772 C C . PRO A 1 100 ? -14.188 2.504 6.512 1 93.81 100 PRO A C 1
ATOM 774 O O . PRO A 1 100 ? -15.336 2.854 6.211 1 93.81 100 PRO A O 1
ATOM 777 N N . THR A 1 101 ? -13.336 1.91 5.676 1 93.56 101 THR A N 1
ATOM 778 C CA . THR A 1 101 ? -12.047 1.306 5.992 1 93.56 101 THR A CA 1
ATOM 779 C C . THR A 1 101 ? -10.93 1.959 5.184 1 93.56 101 THR A C 1
ATOM 781 O O . THR A 1 101 ? -10.977 1.98 3.951 1 93.56 101 THR A O 1
ATOM 784 N N . TRP A 1 102 ? -10.016 2.59 5.797 1 96 102 TRP A N 1
ATOM 785 C CA . TRP A 1 102 ? -8.891 3.254 5.148 1 96 102 TRP A CA 1
ATOM 786 C C . TRP A 1 102 ? -7.66 2.355 5.148 1 96 102 TRP A C 1
ATOM 788 O O . TRP A 1 102 ? -7.543 1.447 5.973 1 96 102 TRP A O 1
ATOM 798 N N . HIS A 1 103 ? -6.766 2.561 4.203 1 94.62 103 HIS A N 1
ATOM 799 C CA . HIS A 1 103 ? -5.453 1.941 4.051 1 94.62 103 HIS A CA 1
ATOM 800 C C . HIS A 1 103 ? -4.371 2.992 3.832 1 94.62 103 HIS A C 1
ATOM 802 O O . HIS A 1 103 ? -4.582 3.965 3.107 1 94.62 103 HIS A O 1
ATOM 808 N N . CYS A 1 104 ? -3.234 2.77 4.449 1 95.06 104 CYS A N 1
ATOM 809 C CA . CYS A 1 104 ? -2.166 3.754 4.316 1 95.06 104 CYS A CA 1
ATOM 810 C C . CYS A 1 104 ? -0.827 3.074 4.059 1 95.06 104 CYS A C 1
ATOM 812 O O . CYS A 1 104 ? -0.472 2.109 4.738 1 95.06 104 CYS A O 1
ATOM 814 N N . ILE A 1 105 ? -0.16 3.496 3.049 1 93.88 105 ILE A N 1
ATOM 815 C CA . ILE A 1 105 ? 1.192 3.072 2.701 1 93.88 105 ILE A CA 1
ATOM 816 C C . ILE A 1 105 ? 2.145 4.262 2.781 1 93.88 105 ILE A C 1
ATOM 818 O O . ILE A 1 105 ? 1.839 5.344 2.273 1 93.88 105 ILE A O 1
ATOM 822 N N . VAL A 1 106 ? 3.211 4.094 3.455 1 93.56 106 VAL A N 1
ATOM 823 C CA . VAL A 1 106 ? 4.234 5.121 3.613 1 93.56 106 VAL A CA 1
ATOM 824 C C . VAL A 1 106 ? 5.594 4.562 3.199 1 93.56 106 VAL A C 1
ATOM 826 O O . VAL A 1 106 ? 5.992 3.484 3.645 1 93.56 106 VAL A O 1
ATOM 829 N N . GLY A 1 107 ? 6.27 5.34 2.303 1 90.44 107 GLY A N 1
ATOM 830 C CA . GLY A 1 107 ? 7.566 4.82 1.899 1 90.44 107 GLY A CA 1
ATOM 831 C C . GLY A 1 107 ? 8.305 5.73 0.935 1 90.44 107 GLY A C 1
ATOM 832 O O . GLY A 1 107 ? 7.746 6.727 0.467 1 90.44 107 GLY A O 1
ATOM 833 N N . ARG A 1 108 ? 9.492 5.324 0.694 1 87 108 ARG A N 1
ATOM 834 C CA . ARG A 1 108 ? 10.344 6.117 -0.189 1 87 108 ARG A CA 1
ATOM 835 C C . ARG A 1 108 ? 10.414 5.496 -1.58 1 87 108 ARG A C 1
ATOM 837 O O . ARG A 1 108 ? 10.789 6.168 -2.545 1 87 108 ARG A O 1
ATOM 844 N N . ASN A 1 109 ? 10.164 4.219 -1.634 1 84.25 109 ASN A N 1
ATOM 845 C CA . ASN A 1 109 ? 10.234 3.502 -2.902 1 84.25 109 ASN A CA 1
ATOM 846 C C . ASN A 1 109 ? 9.172 2.412 -2.99 1 84.25 109 ASN A C 1
ATOM 848 O O . ASN A 1 109 ? 9.328 1.335 -2.412 1 84.25 109 ASN A O 1
ATOM 852 N N . PHE A 1 110 ? 8.117 2.732 -3.752 1 87.69 110 PHE A N 1
ATOM 853 C CA . PHE A 1 110 ? 7.086 1.735 -4.004 1 87.69 110 PHE A CA 1
ATOM 854 C C . PHE A 1 110 ? 6.168 2.182 -5.137 1 87.69 110 PHE A C 1
ATOM 856 O O . PHE A 1 110 ? 6.086 3.371 -5.445 1 87.69 110 PHE A O 1
ATOM 863 N N . GLY A 1 111 ? 5.574 1.245 -5.754 1 90.94 111 GLY A N 1
ATOM 864 C CA . GLY A 1 111 ? 4.449 1.402 -6.66 1 90.94 111 GLY A CA 1
ATOM 865 C C . GLY A 1 111 ? 3.207 0.663 -6.203 1 90.94 111 GLY A C 1
ATOM 866 O O . GLY A 1 111 ? 3.299 -0.323 -5.469 1 90.94 111 GLY A O 1
ATOM 867 N N . SER A 1 112 ? 2.102 1.202 -6.672 1 91.94 112 SER A N 1
ATOM 868 C CA . SER A 1 112 ? 0.859 0.622 -6.172 1 91.94 112 SER A CA 1
ATOM 869 C C . SER A 1 112 ? -0.21 0.582 -7.258 1 91.94 112 SER A C 1
ATOM 871 O O . SER A 1 112 ? -0.156 1.353 -8.219 1 91.94 112 SER A O 1
ATOM 873 N N . TYR A 1 113 ? -0.957 -0.348 -7.156 1 92.5 113 TYR A N 1
ATOM 874 C CA . TYR A 1 113 ? -2.203 -0.423 -7.91 1 92.5 113 TYR A CA 1
ATOM 875 C C . TYR A 1 113 ? -3.359 -0.849 -7.016 1 92.5 113 TYR A C 1
ATOM 877 O O . TYR A 1 113 ? -3.416 -1.997 -6.57 1 92.5 113 TYR A O 1
ATOM 885 N N . VAL A 1 114 ? -4.219 0.167 -6.734 1 93.44 114 VAL A N 1
ATOM 886 C CA . VAL A 1 114 ? -5.27 -0.055 -5.746 1 93.44 114 VAL A CA 1
ATOM 887 C C . VAL A 1 114 ? -6.613 0.415 -6.305 1 93.44 114 VAL A C 1
ATOM 889 O O . VAL A 1 114 ? -6.656 1.191 -7.262 1 93.44 114 VAL A O 1
ATOM 892 N N . THR A 1 115 ? -7.691 -0.121 -5.746 1 93.06 115 THR A N 1
ATOM 893 C CA . THR A 1 115 ? -9.055 0.337 -6.012 1 93.06 115 THR A CA 1
ATOM 894 C C . THR A 1 115 ? -9.617 1.089 -4.809 1 93.06 115 THR A C 1
ATOM 896 O O . THR A 1 115 ? -9.617 0.568 -3.691 1 93.06 115 THR A O 1
ATOM 899 N N . HIS A 1 116 ? -9.977 2.311 -5.082 1 91.62 116 HIS A N 1
ATOM 900 C CA . HIS A 1 116 ? -10.461 3.127 -3.975 1 91.62 116 HIS A CA 1
ATOM 901 C C . HIS A 1 116 ? -11.883 3.615 -4.227 1 91.62 116 HIS A C 1
ATOM 903 O O . HIS A 1 116 ? -12.328 3.66 -5.375 1 91.62 116 HIS A O 1
ATOM 909 N N . GLU A 1 117 ? -12.586 3.871 -3.195 1 91.88 117 GLU A N 1
ATOM 910 C CA . GLU A 1 117 ? -13.875 4.547 -3.291 1 91.88 117 GLU A CA 1
ATOM 911 C C . GLU A 1 117 ? -13.711 5.969 -3.82 1 91.88 117 GLU A C 1
ATOM 913 O O . GLU A 1 117 ? -12.75 6.656 -3.484 1 91.88 117 GLU A O 1
ATOM 918 N N . THR A 1 118 ? -14.672 6.387 -4.629 1 91.69 118 THR A N 1
ATOM 919 C CA . THR A 1 118 ? -14.641 7.723 -5.215 1 91.69 118 THR A CA 1
ATOM 920 C C . THR A 1 118 ? -14.531 8.789 -4.129 1 91.69 118 THR A C 1
ATOM 922 O O . THR A 1 118 ? -15.195 8.688 -3.092 1 91.69 118 THR A O 1
ATOM 925 N N . LYS A 1 119 ? -13.641 9.766 -4.344 1 93.56 119 LYS A N 1
ATOM 926 C CA . LYS A 1 119 ? -13.445 10.945 -3.512 1 93.56 119 LYS A CA 1
ATOM 927 C C . LYS A 1 119 ? -12.742 10.594 -2.203 1 93.56 119 LYS A C 1
ATOM 929 O O . LYS A 1 119 ? -12.812 11.344 -1.229 1 93.56 119 LYS A O 1
ATOM 934 N N . HIS A 1 120 ? -12.141 9.438 -2.16 1 95.31 120 HIS A N 1
ATOM 935 C CA . HIS A 1 120 ? -11.453 8.992 -0.954 1 95.31 120 HIS A CA 1
ATOM 936 C C . HIS A 1 120 ? -10.078 8.43 -1.284 1 95.31 120 HIS A C 1
ATOM 938 O O . HIS A 1 120 ? -9.719 7.34 -0.824 1 95.31 120 HIS A O 1
ATOM 944 N N . PHE A 1 121 ? -9.367 9.242 -1.985 1 93.69 121 PHE A N 1
ATOM 945 C CA . PHE A 1 121 ? -8.031 8.828 -2.416 1 93.69 121 PHE A CA 1
ATOM 946 C C . PHE A 1 121 ? -7.082 10.016 -2.439 1 93.69 121 PHE A C 1
ATOM 948 O O . PHE A 1 121 ? -7.41 11.07 -2.986 1 93.69 121 PHE A O 1
ATOM 955 N N . ILE A 1 122 ? -5.816 9.719 -1.904 1 95.56 122 ILE A N 1
ATOM 956 C CA . ILE A 1 122 ? -4.793 10.742 -2.045 1 95.56 122 ILE A CA 1
ATOM 957 C C . ILE A 1 122 ? -3.41 10.102 -2.043 1 95.56 122 ILE A C 1
ATOM 959 O O . ILE A 1 122 ? -3.162 9.148 -1.293 1 95.56 122 ILE A O 1
ATOM 963 N N . TYR A 1 123 ? -2.568 10.57 -2.916 1 92.62 123 TYR A N 1
ATOM 964 C CA . TYR A 1 123 ? -1.152 10.234 -3.01 1 92.62 123 TYR A CA 1
ATOM 965 C C . TYR A 1 123 ? -0.29 11.484 -3.012 1 92.62 123 TYR A C 1
ATOM 967 O O . TYR A 1 123 ? -0.381 12.305 -3.928 1 92.62 123 TYR A O 1
ATOM 975 N N . PHE A 1 124 ? 0.558 11.617 -1.982 1 93.06 124 PHE A N 1
ATOM 976 C CA . PHE A 1 124 ? 1.34 12.844 -1.866 1 93.06 124 PHE A CA 1
ATOM 977 C C . PHE A 1 124 ? 2.684 12.562 -1.2 1 93.06 124 PHE A C 1
ATOM 979 O O . PHE A 1 124 ? 2.893 11.492 -0.636 1 93.06 124 PHE A O 1
ATOM 986 N N . TYR A 1 125 ? 3.557 13.609 -1.305 1 89.69 125 TYR A N 1
ATOM 987 C CA . TYR A 1 125 ? 4.859 13.57 -0.653 1 89.69 125 TYR A CA 1
ATOM 988 C C . TYR A 1 125 ? 4.938 14.586 0.481 1 89.69 125 TYR A C 1
ATOM 990 O O . TYR A 1 125 ? 4.43 15.703 0.357 1 89.69 125 TYR A O 1
ATOM 998 N N . LEU A 1 126 ? 5.516 14.164 1.544 1 92.94 126 LEU A N 1
ATOM 999 C CA . LEU A 1 126 ? 6.055 15.055 2.566 1 92.94 126 LEU A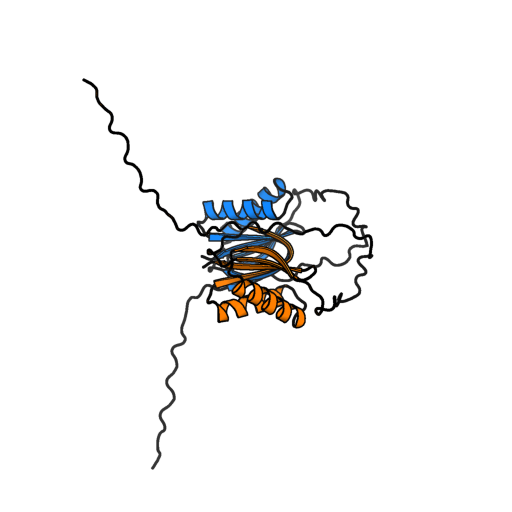 CA 1
ATOM 1000 C C . LEU A 1 126 ? 7.578 14.961 2.611 1 92.94 126 LEU A C 1
ATOM 1002 O O . LEU A 1 126 ? 8.133 14.016 3.168 1 92.94 126 LEU A O 1
ATOM 1006 N N . GLY A 1 127 ? 8.172 15.961 2.016 1 87.88 127 GLY A N 1
ATOM 1007 C CA . GLY A 1 127 ? 9.586 15.781 1.746 1 87.88 127 GLY A CA 1
ATOM 1008 C C . GLY A 1 127 ? 9.875 14.656 0.773 1 87.88 127 GLY A C 1
ATOM 1009 O O . GLY A 1 127 ? 9.375 14.656 -0.352 1 87.88 127 GLY A O 1
ATOM 1010 N N . GLN A 1 128 ? 10.672 13.68 1.312 1 82.81 128 GLN A N 1
ATOM 1011 C CA . GLN A 1 128 ? 11.047 12.578 0.433 1 82.81 128 GLN A CA 1
ATOM 1012 C C . GLN A 1 128 ? 10.203 11.344 0.708 1 82.81 128 GLN A C 1
ATOM 1014 O O . GLN A 1 128 ? 10.367 10.312 0.052 1 82.81 128 GLN A O 1
ATOM 1019 N N . VAL A 1 129 ? 9.289 11.516 1.565 1 89.69 129 VAL A N 1
ATOM 1020 C CA . VAL A 1 129 ? 8.469 10.359 1.935 1 89.69 129 VAL A CA 1
ATOM 1021 C C . VAL A 1 129 ? 7.125 10.43 1.212 1 89.69 129 VAL A C 1
ATOM 1023 O O . VAL A 1 129 ? 6.445 11.461 1.246 1 89.69 129 VAL A O 1
ATOM 1026 N N . ALA A 1 130 ? 6.793 9.32 0.558 1 91.25 130 ALA A N 1
ATOM 1027 C CA . ALA A 1 130 ? 5.508 9.211 -0.132 1 91.25 130 ALA A CA 1
ATOM 1028 C C . ALA A 1 130 ? 4.445 8.609 0.778 1 91.25 130 ALA A C 1
ATOM 1030 O O . ALA A 1 130 ? 4.723 7.668 1.527 1 91.25 130 ALA A O 1
ATOM 1031 N N . ILE A 1 131 ? 3.223 9.102 0.631 1 94.81 131 ILE A N 1
ATOM 1032 C CA . ILE A 1 131 ? 2.092 8.594 1.402 1 94.81 131 ILE A CA 1
ATOM 1033 C C . ILE A 1 131 ? 0.917 8.312 0.469 1 94.81 131 ILE A C 1
ATOM 1035 O O . ILE A 1 131 ? 0.497 9.18 -0.295 1 94.81 131 ILE A O 1
ATOM 1039 N N . LEU A 1 132 ? 0.422 7.117 0.569 1 94.88 132 LEU A N 1
ATOM 1040 C CA . LEU A 1 132 ? -0.792 6.68 -0.111 1 94.88 132 LEU A CA 1
ATOM 1041 C C . LEU A 1 132 ? -1.898 6.375 0.893 1 94.88 132 LEU A C 1
ATOM 1043 O O . LEU A 1 132 ? -1.735 5.52 1.764 1 94.88 132 LEU A O 1
ATOM 1047 N N . LEU A 1 133 ? -2.945 7.113 0.746 1 96.81 133 LEU A N 1
ATOM 1048 C CA . LEU A 1 133 ? -4.094 6.969 1.634 1 96.81 133 LEU A CA 1
ATOM 1049 C C . LEU A 1 133 ? -5.391 6.863 0.834 1 96.81 133 LEU A C 1
ATOM 1051 O O . LEU A 1 133 ? -5.668 7.707 -0.021 1 96.81 133 LEU A O 1
ATOM 1055 N N . PHE A 1 134 ? -6.102 5.719 1.152 1 94.88 134 PHE A N 1
ATOM 1056 C CA . PHE A 1 134 ? -7.328 5.539 0.387 1 94.88 134 PHE A CA 1
ATOM 1057 C C . PHE A 1 134 ? -8.32 4.672 1.15 1 94.88 134 PHE A C 1
ATOM 1059 O O . PHE A 1 134 ? -7.941 3.955 2.078 1 94.88 134 PHE A O 1
ATOM 1066 N N . LYS A 1 135 ? -9.547 4.867 0.723 1 94.88 135 LYS A N 1
ATOM 1067 C CA . LYS A 1 135 ? -10.625 4.074 1.307 1 94.88 135 LYS A CA 1
ATOM 1068 C C . LYS A 1 135 ? -11.078 2.973 0.352 1 94.88 135 LYS A C 1
ATOM 1070 O O . LYS A 1 135 ? -11.227 3.209 -0.849 1 94.88 135 LYS A O 1
ATOM 1075 N N . SER A 1 136 ? -11.164 1.81 0.875 1 92.5 136 SER A N 1
ATOM 1076 C CA . SER A 1 136 ? -11.758 0.684 0.167 1 92.5 136 SER A CA 1
ATOM 1077 C C . SER A 1 136 ? -12.391 -0.311 1.138 1 92.5 136 SER A C 1
ATOM 1079 O O . SER A 1 136 ? -11.695 -0.881 1.983 1 92.5 136 SER A O 1
ATOM 1081 N N . GLY A 1 137 ? -13.672 -0.629 1.021 1 81.94 137 GLY A N 1
ATOM 1082 C CA . GLY A 1 137 ? -14.406 -1.534 1.89 1 81.94 137 GLY A CA 1
ATOM 1083 C C . GLY A 1 137 ? -15.594 -0.875 2.574 1 81.94 137 GLY A C 1
ATOM 1084 O O . GLY A 1 137 ? -15.711 0.352 2.568 1 81.94 137 GLY A O 1
ATOM 1085 N N . MET B 1 1 ? -35.625 0.228 52.875 1 22.53 1 MET B N 1
ATOM 1086 C CA . MET B 1 1 ? -36.312 0.401 51.594 1 22.53 1 MET B CA 1
ATOM 1087 C C . MET B 1 1 ? -35.344 0.431 50.438 1 22.53 1 MET B C 1
ATOM 1089 O O . MET B 1 1 ? -34.594 1.406 50.25 1 22.53 1 MET B O 1
ATOM 1093 N N . PHE B 1 2 ? -34.781 -0.572 50.062 1 22.95 2 PHE B N 1
ATOM 1094 C CA . PHE B 1 2 ? -33.438 -0.801 49.5 1 22.95 2 PHE B CA 1
ATOM 1095 C C . PHE B 1 2 ? -33.438 -0.639 47.969 1 22.95 2 PHE B C 1
ATOM 1097 O O . PHE B 1 2 ? -34.188 -1.335 47.281 1 22.95 2 PHE B O 1
ATOM 1104 N N . VAL B 1 3 ? -33.594 0.586 47.5 1 21.58 3 VAL B N 1
ATOM 1105 C CA . VAL B 1 3 ? -33.844 0.926 46.094 1 21.58 3 VAL B CA 1
ATOM 1106 C C . VAL B 1 3 ? -32.781 0.267 45.219 1 21.58 3 VAL B C 1
ATOM 1108 O O . VAL B 1 3 ? -31.594 0.522 45.344 1 21.58 3 VAL B O 1
ATOM 1111 N N . ARG B 1 4 ? -32.875 -0.974 44.906 1 18.8 4 ARG B N 1
ATOM 1112 C CA . ARG B 1 4 ? -31.969 -1.796 44.125 1 18.8 4 ARG B CA 1
ATOM 1113 C C . ARG B 1 4 ? -31.812 -1.234 42.719 1 18.8 4 ARG B C 1
ATOM 1115 O O . ARG B 1 4 ? -32.781 -1.055 42 1 18.8 4 ARG B O 1
ATOM 1122 N N . ALA B 1 5 ? -31.078 -0.233 42.5 1 22.02 5 ALA B N 1
ATOM 1123 C CA . ALA B 1 5 ? -30.906 0.416 41.219 1 22.02 5 ALA B CA 1
ATOM 1124 C C . ALA B 1 5 ? -30.594 -0.607 40.125 1 22.02 5 ALA B C 1
ATOM 1126 O O . ALA B 1 5 ? -29.781 -1.509 40.312 1 22.02 5 ALA B O 1
ATOM 1127 N N . LEU B 1 6 ? -31.531 -0.985 39.344 1 24.31 6 LEU B N 1
ATOM 1128 C CA . LEU B 1 6 ? -31.562 -1.94 38.219 1 24.31 6 LEU B CA 1
ATOM 1129 C C . LEU B 1 6 ? -30.391 -1.724 37.281 1 24.31 6 LEU B C 1
ATOM 1131 O O . LEU B 1 6 ? -30.078 -0.587 36.938 1 24.31 6 LEU B O 1
ATOM 1135 N N . THR B 1 7 ? -29.484 -2.572 37.344 1 19.7 7 THR B N 1
ATOM 1136 C CA . THR B 1 7 ? -28.203 -2.668 36.656 1 19.7 7 THR B CA 1
ATOM 1137 C C . THR B 1 7 ? -28.375 -2.594 35.125 1 19.7 7 THR B C 1
ATOM 1139 O O . THR B 1 7 ? -29.375 -3.098 34.594 1 19.7 7 THR B O 1
ATOM 1142 N N . ARG B 1 8 ? -27.922 -1.542 34.562 1 22.34 8 ARG B N 1
ATOM 1143 C CA . ARG B 1 8 ? -27.953 -1.179 33.156 1 22.34 8 ARG B CA 1
ATOM 1144 C C . ARG B 1 8 ? -27.734 -2.404 32.25 1 22.34 8 ARG B C 1
ATOM 1146 O O . ARG B 1 8 ? -27.047 -3.35 32.656 1 22.34 8 ARG B O 1
ATOM 1153 N N . ALA B 1 9 ? -28.547 -2.707 31.266 1 24.33 9 ALA B N 1
ATOM 1154 C CA . ALA B 1 9 ? -28.781 -3.795 30.328 1 24.33 9 ALA B CA 1
ATOM 1155 C C . ALA B 1 9 ? -27.5 -4.195 29.594 1 24.33 9 ALA B C 1
ATOM 1157 O O . ALA B 1 9 ? -26.625 -3.359 29.391 1 24.33 9 ALA B O 1
ATOM 1158 N N . PRO B 1 10 ? -27.172 -5.523 29.453 1 20.27 10 PRO B N 1
ATOM 1159 C CA . PRO B 1 10 ? -25.938 -6.125 28.938 1 20.27 10 PRO B CA 1
ATOM 1160 C C . PRO B 1 10 ? -25.719 -5.832 27.453 1 20.27 10 PRO B C 1
ATOM 1162 O O . PRO B 1 10 ? -26.594 -6.098 26.625 1 20.27 10 PRO B O 1
ATOM 1165 N N . ALA B 1 11 ? -25.438 -4.699 27.031 1 26.73 11 ALA B N 1
ATOM 1166 C CA . ALA B 1 11 ? -25.375 -4.379 25.609 1 26.73 11 ALA B CA 1
ATOM 1167 C C . ALA B 1 11 ? -24.75 -5.52 24.812 1 26.73 11 ALA B C 1
ATOM 1169 O O . ALA B 1 11 ? -23.875 -6.234 25.328 1 26.73 11 ALA B O 1
ATOM 1170 N N . ILE B 1 12 ? -25.344 -6.18 23.828 1 25.95 12 ILE B N 1
ATOM 1171 C CA . ILE B 1 12 ? -25.219 -7.363 22.984 1 25.95 12 ILE B CA 1
ATOM 1172 C C . ILE B 1 12 ? -23.828 -7.379 22.328 1 25.95 12 ILE B C 1
ATOM 1174 O O . ILE B 1 12 ? -23.312 -6.328 21.953 1 25.95 12 ILE B O 1
ATOM 1178 N N . PRO B 1 13 ? -22.891 -8.328 22.547 1 24.41 13 PRO B N 1
ATOM 1179 C CA . PRO B 1 13 ? -21.469 -8.383 22.203 1 24.41 13 PRO B CA 1
ATOM 1180 C C . PRO B 1 13 ? -21.219 -8.312 20.688 1 24.41 13 PRO B C 1
ATOM 1182 O O . PRO B 1 13 ? -21.766 -9.133 19.938 1 24.41 13 PRO B O 1
ATOM 1185 N N . ILE B 1 14 ? -21.625 -7.348 19.938 1 28.97 14 ILE B N 1
ATOM 1186 C CA . ILE B 1 14 ? -21.719 -7.367 18.469 1 28.97 14 ILE B CA 1
ATOM 1187 C C . ILE B 1 14 ? -20.484 -8.062 17.891 1 28.97 14 ILE B C 1
ATOM 1189 O O . ILE B 1 14 ? -19.344 -7.668 18.172 1 28.97 14 ILE B O 1
ATOM 1193 N N . SER B 1 15 ? -20.281 -9.477 17.781 1 27.08 15 SER B N 1
ATOM 1194 C CA . SER B 1 15 ? -19.375 -10.484 17.234 1 27.08 15 SER B CA 1
ATOM 1195 C C . SER B 1 15 ? -18.781 -10.031 15.898 1 27.08 15 SER B C 1
ATOM 1197 O O . SER B 1 15 ? -19.438 -10.117 14.859 1 27.08 15 SER B O 1
ATOM 1199 N N . THR B 1 16 ? -18.656 -8.906 15.555 1 30.86 16 THR B N 1
ATOM 1200 C CA . THR B 1 16 ? -18.328 -8.312 14.266 1 30.86 16 THR B CA 1
ATOM 1201 C C . THR B 1 16 ? -17.172 -9.055 13.602 1 30.86 16 THR B C 1
ATOM 1203 O O . THR B 1 16 ? -16.094 -9.156 14.172 1 30.86 16 THR B O 1
ATOM 1206 N N . PRO B 1 17 ? -17.391 -10.156 12.836 1 32.88 17 PRO B N 1
ATOM 1207 C CA . PRO B 1 17 ? -16.406 -10.969 12.117 1 32.88 17 PRO B CA 1
ATOM 1208 C C . PRO B 1 17 ? -15.164 -10.164 11.727 1 32.88 17 PRO B C 1
ATOM 1210 O O . PRO B 1 17 ? -15.25 -9.242 10.914 1 32.88 17 PRO B O 1
ATOM 1213 N N . HIS B 1 18 ? -14.484 -9.656 12.5 1 33.44 18 HIS B N 1
ATOM 1214 C CA . HIS B 1 18 ? -13.477 -8.609 12.609 1 33.44 18 HIS B CA 1
ATOM 1215 C C . HIS B 1 18 ? -12.359 -8.812 11.594 1 33.44 18 HIS B C 1
ATOM 1217 O O . HIS B 1 18 ? -11.734 -9.875 11.555 1 33.44 18 HIS B O 1
ATOM 1223 N N . ALA B 1 19 ? -12.648 -8.414 10.445 1 37.44 19 ALA B N 1
ATOM 1224 C CA . ALA B 1 19 ? -11.703 -8.156 9.359 1 37.44 19 ALA B CA 1
ATOM 1225 C C . ALA B 1 19 ? -10.32 -7.828 9.898 1 37.44 19 ALA B C 1
ATOM 1227 O O . ALA B 1 19 ? -10.156 -6.887 10.68 1 37.44 19 ALA B O 1
ATOM 1228 N N . HIS B 1 20 ? -9.867 -8.859 10.641 1 39.09 20 HIS B N 1
ATOM 1229 C CA . HIS B 1 20 ? -8.516 -8.844 11.188 1 39.09 20 HIS B CA 1
ATOM 1230 C C . HIS B 1 20 ? -7.578 -7.988 10.344 1 39.09 20 HIS B C 1
ATOM 1232 O O . HIS B 1 20 ? -7.191 -8.391 9.242 1 39.09 20 HIS B O 1
ATOM 1238 N N . ILE B 1 21 ? -7.992 -6.836 10.18 1 40.16 21 ILE B N 1
ATOM 1239 C CA . ILE B 1 21 ? -7.582 -5.801 9.234 1 40.16 21 ILE B CA 1
ATOM 1240 C C . ILE B 1 21 ? -6.059 -5.668 9.25 1 40.16 21 ILE B C 1
ATOM 1242 O O . ILE B 1 21 ? -5.43 -5.59 8.188 1 40.16 21 ILE B O 1
ATOM 1246 N N . LEU B 1 22 ? -5.523 -5.176 10.602 1 45.41 22 LEU B N 1
ATOM 1247 C CA . LEU B 1 22 ? -4.477 -4.156 10.555 1 45.41 22 LEU B CA 1
ATOM 1248 C C . LEU B 1 22 ? -3.143 -4.77 10.141 1 45.41 22 LEU B C 1
ATOM 1250 O O . LEU B 1 22 ? -2.631 -5.664 10.812 1 45.41 22 LEU B O 1
ATOM 1254 N N . THR B 1 23 ? -3.053 -5.344 9.039 1 48.62 23 THR B N 1
ATOM 1255 C CA . THR B 1 23 ? -1.704 -5.863 8.844 1 48.62 23 THR B CA 1
ATOM 1256 C C . THR B 1 23 ? -0.716 -4.727 8.602 1 48.62 23 THR B C 1
ATOM 1258 O O . THR B 1 23 ? -0.944 -3.873 7.746 1 48.62 23 THR B O 1
ATOM 1261 N N . CYS B 1 24 ? -0.083 -4.297 9.773 1 47.28 24 CYS B N 1
ATOM 1262 C CA . CYS B 1 24 ? 1.045 -3.385 9.625 1 47.28 24 CYS B CA 1
ATOM 1263 C C . CYS B 1 24 ? 2.166 -4.031 8.82 1 47.28 24 CYS B C 1
ATOM 1265 O O . CYS B 1 24 ? 2.598 -5.145 9.133 1 47.28 24 CYS B O 1
ATOM 1267 N N . VAL B 1 25 ? 2.09 -3.895 7.602 1 52.34 25 VAL B N 1
ATOM 1268 C CA . VAL B 1 25 ? 3.201 -4.43 6.82 1 52.34 25 VAL B CA 1
ATOM 1269 C C . VAL B 1 25 ? 4.441 -3.564 7.031 1 52.34 25 VAL B C 1
ATOM 1271 O O . VAL B 1 25 ? 4.367 -2.336 6.988 1 52.34 25 VAL B O 1
ATOM 1274 N N . LEU B 1 26 ? 5.324 -4.055 8.109 1 47.84 26 LEU B N 1
ATOM 1275 C CA . LEU B 1 26 ? 6.598 -3.521 8.57 1 47.84 26 LEU B CA 1
ATOM 1276 C C . LEU B 1 26 ? 7.531 -3.242 7.395 1 47.84 26 LEU B C 1
ATOM 1278 O O . LEU B 1 26 ? 7.602 -4.035 6.453 1 47.84 26 LEU B O 1
ATOM 1282 N N . ASP B 1 27 ? 7.781 -2.117 7.168 1 41.25 27 ASP B N 1
ATOM 1283 C CA . ASP B 1 27 ? 8.828 -1.532 6.332 1 41.25 27 ASP B CA 1
ATOM 1284 C C . ASP B 1 27 ? 10 -2.494 6.172 1 41.25 27 ASP B C 1
ATOM 1286 O O . ASP B 1 27 ? 10.172 -3.414 6.973 1 41.25 27 ASP B O 1
ATOM 1290 N N . GLY B 1 28 ? 10.852 -1.86 5.449 1 41.56 28 GLY B N 1
ATOM 1291 C CA . GLY B 1 28 ? 11.992 -1.87 4.547 1 41.56 28 GLY B CA 1
ATOM 1292 C C . GLY B 1 28 ? 13.227 -2.5 5.164 1 41.56 28 GLY B C 1
ATOM 1293 O O . GLY B 1 28 ? 13.781 -1.975 6.129 1 41.56 28 GLY B O 1
ATOM 1294 N N . ILE B 1 29 ? 12.977 -3.725 5.328 1 38.59 29 ILE B N 1
ATOM 1295 C CA . ILE B 1 29 ? 14.312 -4.23 5.629 1 38.59 29 ILE B CA 1
ATOM 1296 C C . ILE B 1 29 ? 15.359 -3.342 4.965 1 38.59 29 ILE B C 1
ATOM 1298 O O . ILE B 1 29 ? 15.43 -3.262 3.736 1 38.59 29 ILE B O 1
ATOM 1302 N N . VAL B 1 30 ? 15.625 -2.236 5.508 1 36.56 30 VAL B N 1
ATOM 1303 C CA . VAL B 1 30 ? 16.906 -1.721 5.027 1 36.56 30 VAL B CA 1
ATOM 1304 C C . VAL B 1 30 ? 17.922 -2.854 4.961 1 36.56 30 VAL B C 1
ATOM 1306 O O . VAL B 1 30 ? 18.312 -3.41 5.992 1 36.56 30 VAL B O 1
ATOM 1309 N N . PHE B 1 31 ? 17.703 -3.738 4.129 1 32.5 31 PHE B N 1
ATOM 1310 C CA . PHE B 1 31 ? 18.906 -4.547 3.943 1 32.5 31 PHE B CA 1
ATOM 1311 C C . PHE B 1 31 ? 20.156 -3.721 4.211 1 32.5 31 PHE B C 1
ATOM 1313 O O . PHE B 1 31 ? 20.438 -2.758 3.498 1 32.5 31 PHE B O 1
ATOM 1320 N N . SER B 1 32 ? 20.5 -3.385 5.473 1 30.3 32 SER B N 1
ATOM 1321 C CA . SER B 1 32 ? 21.875 -2.963 5.738 1 30.3 32 SER B CA 1
ATOM 1322 C C . SER B 1 32 ? 22.828 -3.459 4.652 1 30.3 32 SER B C 1
ATOM 1324 O O . SER B 1 32 ? 22.516 -4.414 3.936 1 30.3 32 SER B O 1
ATOM 1326 N N . SER B 1 33 ? 24.188 -3.104 4.934 1 27.77 33 SER B N 1
ATOM 1327 C CA . SER B 1 33 ? 25.469 -3.225 4.238 1 27.77 33 SER B CA 1
ATOM 1328 C C . SER B 1 33 ? 25.797 -4.684 3.941 1 27.77 33 SER B C 1
ATOM 1330 O O . SER B 1 33 ? 26.078 -5.457 4.855 1 27.77 33 SER B O 1
ATOM 1332 N N . CYS B 1 34 ? 25.484 -5.418 3.305 1 28.19 34 CYS B N 1
ATOM 1333 C CA . CYS B 1 34 ? 26.688 -5.918 2.654 1 28.19 34 CYS B CA 1
ATOM 1334 C C . CYS B 1 34 ? 27.594 -4.77 2.238 1 28.19 34 CYS B C 1
ATOM 1336 O O . CYS B 1 34 ? 27.125 -3.695 1.876 1 28.19 34 CYS B O 1
ATOM 1338 N N . PRO B 1 35 ? 28.922 -4.543 2.525 1 25.81 35 PRO B N 1
ATOM 1339 C CA . PRO B 1 35 ? 29.797 -3.594 1.83 1 25.81 35 PRO B CA 1
ATOM 1340 C C . PRO B 1 35 ? 29.297 -3.254 0.428 1 25.81 35 PRO B C 1
ATOM 1342 O O . PRO B 1 35 ? 29.969 -2.514 -0.304 1 25.81 35 PRO B O 1
ATOM 1345 N N . LYS B 1 36 ? 28.797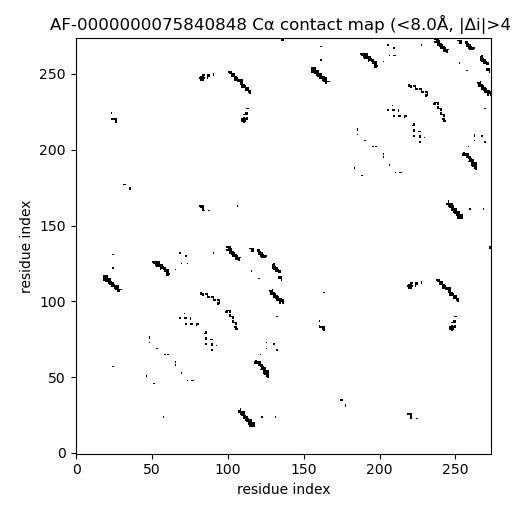 -3.852 -0.304 1 25.28 36 LYS B N 1
ATOM 1346 C CA . LYS B 1 36 ? 29.406 -3.643 -1.614 1 25.28 36 LYS B CA 1
ATOM 1347 C C . LYS B 1 36 ? 29.484 -2.156 -1.95 1 25.28 36 LYS B C 1
ATOM 1349 O O . LYS B 1 36 ? 30.562 -1.561 -1.894 1 25.28 36 LYS B O 1
ATOM 1354 N N . GLN B 1 37 ? 28.656 -1.709 -3.043 1 25.27 37 GLN B N 1
ATOM 1355 C CA . GLN B 1 37 ? 28.5 -1.036 -4.328 1 25.27 37 GLN B CA 1
ATOM 1356 C C . GLN B 1 37 ? 28.016 0.397 -4.141 1 25.27 37 GLN B C 1
ATOM 1358 O O . GLN B 1 37 ? 27.047 0.637 -3.42 1 25.27 37 GLN B O 1
ATOM 1363 N N . LEU B 1 38 ? 28.734 1.506 -4.348 1 27.38 38 LEU B N 1
ATOM 1364 C CA . LEU B 1 38 ? 28.625 2.756 -5.09 1 27.38 38 LEU B CA 1
ATOM 1365 C C . LEU B 1 38 ? 27.312 2.799 -5.871 1 27.38 38 LEU B C 1
ATOM 1367 O O . LEU B 1 38 ? 27.016 1.883 -6.641 1 27.38 38 LEU B O 1
ATOM 1371 N N . TRP B 1 39 ? 26.328 3.348 -5.344 1 28.7 39 TRP B N 1
ATOM 1372 C CA . TRP B 1 39 ? 25.141 3.625 -6.137 1 28.7 39 TRP B CA 1
ATOM 1373 C C . TRP B 1 39 ? 25.5 4.047 -7.555 1 28.7 39 TRP B C 1
ATOM 1375 O O . TRP B 1 39 ? 25.859 5.207 -7.793 1 28.7 39 TRP B O 1
ATOM 1385 N N . SER B 1 40 ? 26.594 3.49 -8.188 1 26.08 40 SER B N 1
ATOM 1386 C CA . SER B 1 40 ? 26.688 3.736 -9.617 1 26.08 40 SER B CA 1
ATOM 1387 C C . SER B 1 40 ? 25.297 3.785 -10.258 1 26.08 40 SER B C 1
ATOM 1389 O O . SER B 1 40 ? 24.438 2.953 -9.953 1 26.08 40 SER B O 1
ATOM 1391 N N . VAL B 1 41 ? 24.656 4.988 -10.609 1 29.09 41 VAL B N 1
ATOM 1392 C CA . VAL B 1 41 ? 23.656 5.367 -11.609 1 29.09 41 VAL B CA 1
ATOM 1393 C C . VAL B 1 41 ? 23.359 4.176 -12.516 1 29.09 41 VAL B C 1
ATOM 1395 O O . VAL B 1 41 ? 22.641 4.309 -13.516 1 29.09 41 VAL B O 1
ATOM 1398 N N . GLU B 1 42 ? 24.375 3.34 -12.828 1 27.12 42 GLU B N 1
ATOM 1399 C CA . GLU B 1 42 ? 24.422 2.508 -14.031 1 27.12 42 GLU B CA 1
ATOM 1400 C C . GLU B 1 42 ? 23.234 1.557 -14.078 1 27.12 42 GLU B C 1
ATOM 1402 O O . GLU B 1 42 ? 22.5 1.52 -15.078 1 27.12 42 GLU B O 1
ATOM 1407 N N . GLY B 1 43 ? 23.5 0.146 -13.844 1 27 43 GLY B N 1
ATOM 1408 C CA . GLY B 1 43 ? 23.047 -1.095 -14.445 1 27 43 GLY B CA 1
ATOM 1409 C C . GLY B 1 43 ? 21.703 -1.561 -13.898 1 27 43 GLY B C 1
ATOM 1410 O O . GLY B 1 43 ? 21.375 -1.277 -12.75 1 27 43 GLY B O 1
ATOM 1411 N N . ASN B 1 44 ? 20.5 -1.458 -14.625 1 31.94 44 ASN B N 1
ATOM 1412 C CA . ASN B 1 44 ? 19.359 -2.363 -14.695 1 31.94 44 ASN B CA 1
ATOM 1413 C C . ASN B 1 44 ? 19.609 -3.645 -13.906 1 31.94 44 ASN B C 1
ATOM 1415 O O . ASN B 1 44 ? 20.406 -4.488 -14.32 1 31.94 44 ASN B O 1
ATOM 1419 N N . THR B 1 45 ? 20.094 -3.555 -12.711 1 33.09 45 THR B N 1
ATOM 1420 C CA . THR B 1 45 ? 20.344 -4.773 -11.945 1 33.09 45 THR B CA 1
ATOM 1421 C C . THR B 1 45 ? 19.406 -5.891 -12.391 1 33.09 45 THR B C 1
ATOM 1423 O O . THR B 1 45 ? 18.188 -5.793 -12.211 1 33.09 45 THR B O 1
ATOM 1426 N N . CYS B 1 46 ? 19.406 -6.266 -13.516 1 38.53 46 CYS B N 1
ATOM 1427 C CA . CYS B 1 46 ? 18.938 -7.527 -14.078 1 38.53 46 CYS B CA 1
ATOM 1428 C C . CYS B 1 46 ? 19.062 -8.656 -13.062 1 38.53 46 CYS B C 1
ATOM 1430 O O . CYS B 1 46 ? 20.109 -9.297 -12.969 1 38.53 46 CYS B O 1
ATOM 1432 N N . VAL B 1 47 ? 19.094 -8.32 -11.688 1 43.56 47 VAL B N 1
ATOM 1433 C CA . VAL B 1 47 ? 19.047 -9.539 -10.891 1 43.56 47 VAL B CA 1
ATOM 1434 C C . VAL B 1 47 ? 18.297 -10.625 -11.664 1 43.56 47 VAL B C 1
ATOM 1436 O O . VAL B 1 47 ? 17.25 -10.367 -12.25 1 43.56 47 VAL B O 1
ATOM 1439 N N . SER B 1 48 ? 18.953 -11.336 -12.367 1 42.38 48 SER B N 1
ATOM 1440 C CA . SER B 1 48 ? 18.391 -12.508 -13.023 1 42.38 48 SER B CA 1
ATOM 1441 C C . SER B 1 48 ? 17.156 -13.023 -12.266 1 42.38 48 SER B C 1
ATOM 1443 O O . SER B 1 48 ? 17.234 -13.266 -11.062 1 42.38 48 SER B O 1
ATOM 1445 N N . MET B 1 49 ? 15.945 -12.453 -12.633 1 48.44 49 MET B N 1
ATOM 1446 C CA . MET B 1 49 ? 14.602 -12.914 -12.305 1 48.44 49 MET B CA 1
ATOM 1447 C C . MET B 1 49 ? 14.617 -14.375 -11.875 1 48.44 49 MET B C 1
ATOM 1449 O O . MET B 1 49 ? 13.695 -14.844 -11.203 1 48.44 49 MET B O 1
ATOM 1453 N N . ALA B 1 50 ? 15.586 -15.148 -12.586 1 48.12 50 ALA B N 1
ATOM 1454 C CA . ALA B 1 50 ? 15.516 -16.594 -12.461 1 48.12 50 ALA B CA 1
ATOM 1455 C C . ALA B 1 50 ? 15.688 -17.031 -11.008 1 48.12 50 ALA B C 1
ATOM 1457 O O . ALA B 1 50 ? 15.094 -18.016 -10.57 1 48.12 50 ALA B O 1
ATOM 1458 N N . ASP B 1 51 ? 16.625 -16.234 -10.234 1 58.78 51 ASP B N 1
ATOM 1459 C CA . ASP B 1 51 ? 16.859 -16.844 -8.938 1 58.78 51 ASP B CA 1
ATOM 1460 C C . ASP B 1 51 ? 16.203 -16.047 -7.816 1 58.78 51 ASP B C 1
ATOM 1462 O O . ASP B 1 51 ? 16.703 -16 -6.691 1 58.78 51 ASP B O 1
ATOM 1466 N N . ARG B 1 52 ? 15.055 -15.438 -8.086 1 74.88 52 ARG B N 1
ATOM 1467 C CA . ARG B 1 52 ? 14.461 -14.695 -6.98 1 74.88 52 ARG B CA 1
ATOM 1468 C C . ARG B 1 52 ? 13.664 -15.617 -6.066 1 74.88 52 ARG B C 1
ATOM 1470 O O . ARG B 1 52 ? 12.602 -16.125 -6.453 1 74.88 52 ARG B O 1
ATOM 1477 N N . LYS B 1 53 ? 14.289 -15.953 -4.945 1 89.06 53 LYS B N 1
ATOM 1478 C CA . LYS B 1 53 ? 13.609 -16.766 -3.941 1 89.06 53 LYS B CA 1
ATOM 1479 C C . LYS B 1 53 ? 12.531 -15.961 -3.223 1 89.06 53 LYS B C 1
ATOM 1481 O O . LYS B 1 53 ? 12.742 -14.789 -2.883 1 89.06 53 LYS B O 1
ATOM 1486 N N . ALA B 1 54 ? 11.453 -16.609 -3.115 1 95 54 ALA B N 1
ATOM 1487 C CA . ALA B 1 54 ? 10.344 -15.977 -2.402 1 95 54 ALA B CA 1
ATOM 1488 C C . ALA B 1 54 ? 10.469 -16.203 -0.898 1 95 54 ALA B C 1
ATOM 1490 O O . ALA B 1 54 ? 10.781 -17.297 -0.449 1 95 54 ALA B O 1
ATOM 1491 N N . VAL B 1 55 ? 10.367 -15.164 -0.124 1 93.12 55 VAL B N 1
ATOM 1492 C CA . VAL B 1 55 ? 10.312 -15.242 1.332 1 93.12 55 VAL B CA 1
ATOM 1493 C C . VAL B 1 55 ? 9.023 -14.602 1.837 1 93.12 55 VAL B C 1
ATOM 1495 O O . VAL B 1 55 ? 8.844 -13.383 1.741 1 93.12 55 VAL B O 1
ATOM 1498 N N . ILE B 1 56 ? 8.164 -15.383 2.43 1 94.12 56 ILE B N 1
ATOM 1499 C CA . ILE B 1 56 ? 6.902 -14.875 2.963 1 94.12 56 ILE B CA 1
ATOM 1500 C C . ILE B 1 56 ? 7.121 -14.32 4.367 1 94.12 56 ILE B C 1
ATOM 1502 O O . ILE B 1 56 ? 7.562 -15.039 5.266 1 94.12 56 ILE B O 1
ATOM 1506 N N . LYS B 1 57 ? 6.879 -13.078 4.484 1 91.69 57 LYS B N 1
ATOM 1507 C CA . LYS B 1 57 ? 7.047 -12.43 5.777 1 91.69 57 LYS B CA 1
ATOM 1508 C C . LYS B 1 57 ? 5.773 -12.539 6.617 1 91.69 57 LYS B C 1
ATOM 1510 O O . LYS B 1 57 ? 5.84 -12.688 7.836 1 91.69 57 LYS B O 1
ATOM 1515 N N . ASN B 1 58 ? 4.645 -12.406 6.031 1 90.81 58 ASN B N 1
ATOM 1516 C CA . ASN B 1 58 ? 3.34 -12.516 6.672 1 90.81 58 ASN B CA 1
ATOM 1517 C C . ASN B 1 58 ? 2.266 -12.969 5.691 1 90.81 58 ASN B C 1
ATOM 1519 O O . ASN B 1 58 ? 2.234 -12.523 4.547 1 90.81 58 ASN B O 1
ATOM 1523 N N . ALA B 1 59 ? 1.46 -13.953 6.211 1 93.44 59 ALA B N 1
ATOM 1524 C CA . ALA B 1 59 ? 0.386 -14.43 5.344 1 93.44 59 ALA B CA 1
ATOM 1525 C C . ALA B 1 59 ? -0.833 -14.852 6.16 1 93.44 59 ALA B C 1
ATOM 1527 O O . ALA B 1 59 ? -0.695 -15.461 7.223 1 93.44 59 ALA B O 1
ATOM 1528 N N . ASP B 1 60 ? -1.975 -14.383 5.82 1 94.19 60 ASP B N 1
ATOM 1529 C CA . ASP B 1 60 ? -3.297 -14.914 6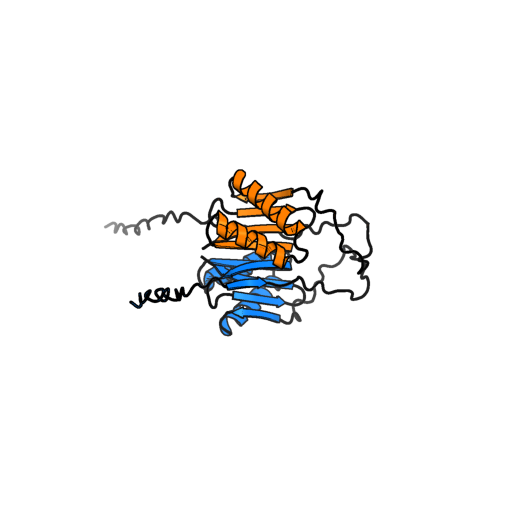.145 1 94.19 60 ASP B CA 1
ATOM 1530 C C . ASP B 1 60 ? -4.055 -15.305 4.875 1 94.19 60 ASP B C 1
ATOM 1532 O O . ASP B 1 60 ? -4.938 -14.57 4.422 1 94.19 60 ASP B O 1
ATOM 1536 N N . MET B 1 61 ? -3.637 -16.438 4.379 1 95.06 61 MET B N 1
ATOM 1537 C CA . MET B 1 61 ? -4.043 -16.875 3.049 1 95.06 61 MET B CA 1
ATOM 1538 C C . MET B 1 61 ? -3.785 -18.375 2.871 1 95.06 61 MET B C 1
ATOM 1540 O O . MET B 1 61 ? -2.828 -18.906 3.428 1 95.06 61 MET B O 1
ATOM 1544 N N . SER B 1 62 ? -4.637 -19.031 2.158 1 98.19 62 SER B N 1
ATOM 1545 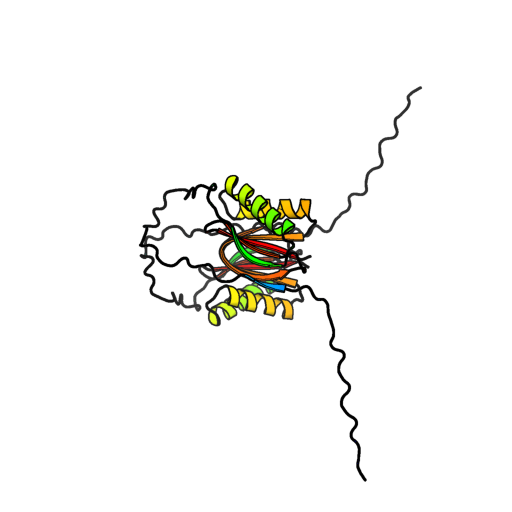C CA . SER B 1 62 ? -4.395 -20.453 1.899 1 98.19 62 SER B CA 1
ATOM 1546 C C . SER B 1 62 ? -3.061 -20.656 1.187 1 98.19 62 SER B C 1
ATOM 1548 O O . SER B 1 62 ? -2.594 -19.781 0.462 1 98.19 62 SER B O 1
ATOM 1550 N N . GLU B 1 63 ? -2.447 -21.859 1.373 1 97.56 63 GLU B N 1
ATOM 1551 C CA . GLU B 1 63 ? -1.159 -22.156 0.757 1 97.56 63 GLU B CA 1
ATOM 1552 C C . GLU B 1 63 ? -1.249 -22.109 -0.765 1 97.56 63 GLU B C 1
ATOM 1554 O O . GLU B 1 63 ? -0.332 -21.625 -1.43 1 97.56 63 GLU B O 1
ATOM 1559 N N . ASP B 1 64 ? -2.299 -22.609 -1.236 1 98.12 64 ASP B N 1
ATOM 1560 C CA . ASP B 1 64 ? -2.477 -22.594 -2.686 1 98.12 64 ASP B CA 1
ATOM 1561 C C . ASP B 1 64 ? -2.529 -21.172 -3.217 1 98.12 64 ASP B C 1
ATOM 1563 O O . ASP B 1 64 ? -1.91 -20.859 -4.234 1 98.12 64 ASP B O 1
ATOM 1567 N N . MET B 1 65 ? -3.246 -20.328 -2.559 1 98.12 65 MET B N 1
ATOM 1568 C CA . MET B 1 65 ? -3.359 -18.938 -2.982 1 98.12 65 MET B CA 1
ATOM 1569 C C . MET B 1 65 ? -2.033 -18.203 -2.799 1 98.12 65 MET B C 1
ATOM 1571 O O . MET B 1 65 ? -1.674 -17.344 -3.615 1 98.12 65 MET B O 1
ATOM 1575 N N . GLN B 1 66 ? -1.289 -18.562 -1.771 1 98 66 GLN B N 1
ATOM 1576 C CA . GLN B 1 66 ? 0.04 -17.984 -1.579 1 98 66 GLN B CA 1
ATOM 1577 C C . GLN B 1 66 ? 0.95 -18.312 -2.764 1 98 66 GLN B C 1
ATOM 1579 O O . GLN B 1 66 ? 1.626 -17.422 -3.287 1 98 66 GLN B O 1
ATOM 1584 N N . GLN B 1 67 ? 0.897 -19.547 -3.127 1 98.06 67 GLN B N 1
ATOM 1585 C CA . GLN B 1 67 ? 1.732 -19.953 -4.25 1 98.06 67 GLN B CA 1
ATOM 1586 C C . GLN B 1 67 ? 1.316 -19.234 -5.531 1 98.06 67 GLN B C 1
ATOM 1588 O O . GLN B 1 67 ? 2.166 -18.859 -6.336 1 98.06 67 GLN B O 1
ATOM 1593 N N . ASP B 1 68 ? 0.035 -19.109 -5.664 1 98.56 68 ASP B N 1
ATOM 1594 C CA . ASP B 1 68 ? -0.454 -18.375 -6.824 1 98.56 68 ASP B CA 1
ATOM 1595 C C . ASP B 1 68 ? 0.035 -16.922 -6.805 1 98.56 68 ASP B C 1
ATOM 1597 O O . ASP B 1 68 ? 0.381 -16.359 -7.848 1 98.56 68 ASP B O 1
ATOM 1601 N N . ALA B 1 69 ? 0.04 -16.266 -5.648 1 98.5 69 ALA B N 1
ATOM 1602 C CA . ALA B 1 69 ? 0.53 -14.898 -5.512 1 98.5 69 ALA B CA 1
ATOM 1603 C C . ALA B 1 69 ? 2.002 -14.797 -5.898 1 98.5 69 ALA B C 1
ATOM 1605 O O . ALA B 1 69 ? 2.396 -13.891 -6.641 1 98.5 69 ALA B O 1
ATOM 1606 N N . ILE B 1 70 ? 2.785 -15.742 -5.426 1 97.69 70 ILE B N 1
ATOM 1607 C CA . ILE B 1 70 ? 4.215 -15.766 -5.711 1 97.69 70 ILE B CA 1
ATOM 1608 C C . ILE B 1 70 ? 4.441 -15.984 -7.207 1 97.69 70 ILE B C 1
ATOM 1610 O O . ILE B 1 70 ? 5.254 -15.289 -7.824 1 97.69 70 ILE B O 1
ATOM 1614 N N . ASP B 1 71 ? 3.715 -16.906 -7.742 1 97.81 71 ASP B N 1
ATOM 1615 C CA . ASP B 1 71 ? 3.859 -17.203 -9.164 1 97.81 71 ASP B CA 1
ATOM 1616 C C . ASP B 1 71 ? 3.467 -15.992 -10.016 1 97.81 71 ASP B C 1
ATOM 1618 O O . ASP B 1 71 ? 4.16 -15.648 -10.977 1 97.81 71 ASP B O 1
ATOM 1622 N N . CYS B 1 72 ? 2.338 -15.359 -9.688 1 97.88 72 CYS B N 1
ATOM 1623 C CA . CYS B 1 72 ? 1.886 -14.18 -10.414 1 97.88 72 CYS B CA 1
ATOM 1624 C C . CYS B 1 72 ? 2.906 -13.055 -10.312 1 97.88 72 CYS B C 1
ATOM 1626 O O . CYS B 1 72 ? 3.195 -12.383 -11.297 1 97.88 72 CYS B O 1
ATOM 1628 N N . ALA B 1 73 ? 3.471 -12.867 -9.141 1 97.62 73 ALA B N 1
ATOM 1629 C CA . ALA B 1 73 ? 4.473 -11.82 -8.938 1 97.62 73 ALA B CA 1
ATOM 1630 C C . ALA B 1 73 ? 5.75 -12.125 -9.711 1 97.62 73 ALA B C 1
ATOM 1632 O O . ALA B 1 73 ? 6.375 -11.219 -10.273 1 97.62 73 ALA B O 1
ATOM 1633 N N . THR B 1 74 ? 6.121 -13.414 -9.695 1 96.81 74 THR B N 1
ATOM 1634 C CA . THR B 1 74 ? 7.293 -13.82 -10.453 1 96.81 74 THR B CA 1
ATOM 1635 C C . THR B 1 74 ? 7.105 -13.539 -11.945 1 96.81 74 THR B C 1
ATOM 1637 O O . THR B 1 74 ? 8 -12.984 -12.594 1 96.81 74 THR B O 1
ATOM 1640 N N . GLN B 1 75 ? 5.926 -13.852 -12.43 1 97.06 75 GLN B N 1
ATOM 1641 C CA . GLN B 1 75 ? 5.605 -13.555 -13.828 1 97.06 75 GLN B CA 1
ATOM 1642 C C . GLN B 1 75 ? 5.652 -12.055 -14.094 1 97.06 75 GLN B C 1
ATOM 1644 O O . GLN B 1 75 ? 6.195 -11.617 -15.109 1 97.06 75 GLN B O 1
ATOM 1649 N N . ALA B 1 76 ? 5.113 -11.297 -13.266 1 96.75 76 ALA B N 1
ATOM 1650 C CA . ALA B 1 76 ? 5.074 -9.852 -13.422 1 96.75 76 ALA B CA 1
ATOM 1651 C C . ALA B 1 76 ? 6.48 -9.258 -13.438 1 96.75 76 ALA B C 1
ATOM 1653 O O . ALA B 1 76 ? 6.777 -8.367 -14.234 1 96.75 76 ALA B O 1
ATOM 1654 N N . LEU B 1 77 ? 7.348 -9.773 -12.539 1 92.81 77 LEU B N 1
ATOM 1655 C CA . LEU B 1 77 ? 8.711 -9.266 -12.438 1 92.81 77 LEU B CA 1
ATOM 1656 C C . LEU B 1 77 ? 9.508 -9.594 -13.695 1 92.81 77 LEU B C 1
ATOM 1658 O O . LEU B 1 77 ? 10.469 -8.891 -14.023 1 92.81 77 LEU B O 1
ATOM 1662 N N . GLU B 1 78 ? 9.156 -10.633 -14.32 1 93.56 78 GLU B N 1
ATOM 1663 C CA . GLU B 1 78 ? 9.805 -11 -15.57 1 93.56 78 GLU B CA 1
ATOM 1664 C C . GLU B 1 78 ? 9.336 -10.117 -16.719 1 93.56 78 GLU B C 1
ATOM 1666 O O . GLU B 1 78 ? 10.086 -9.859 -17.656 1 93.56 78 GLU B O 1
ATOM 1671 N N . LYS B 1 79 ? 8.172 -9.602 -16.594 1 95.38 79 LYS B N 1
ATOM 1672 C CA . LYS B 1 79 ? 7.559 -8.867 -17.703 1 95.38 79 LYS B CA 1
ATOM 1673 C C . LYS B 1 79 ? 7.762 -7.363 -17.547 1 95.38 79 LYS B C 1
ATOM 1675 O O . LYS B 1 79 ? 7.863 -6.641 -18.531 1 95.38 79 LYS B O 1
ATOM 1680 N N . TYR B 1 80 ? 7.773 -6.926 -16.359 1 92.88 80 TYR B N 1
ATOM 1681 C CA . TYR B 1 80 ? 7.777 -5.488 -16.109 1 92.88 80 TYR B CA 1
ATOM 1682 C C . TYR B 1 80 ? 8.953 -5.09 -15.219 1 92.88 80 TYR B C 1
ATOM 1684 O O . TYR B 1 80 ? 9.352 -5.852 -14.336 1 92.88 80 TYR B O 1
ATOM 1692 N N . ASN B 1 81 ? 9.383 -3.877 -15.328 1 86.44 81 ASN B N 1
ATOM 1693 C CA . ASN B 1 81 ? 10.477 -3.348 -14.516 1 86.44 81 ASN B CA 1
ATOM 1694 C C . ASN B 1 81 ? 9.969 -2.373 -13.461 1 86.44 81 ASN B C 1
ATOM 1696 O O . ASN B 1 81 ? 10.516 -2.307 -12.359 1 86.44 81 ASN B O 1
ATOM 1700 N N . ILE B 1 82 ? 8.938 -1.666 -13.797 1 86.75 82 ILE B N 1
ATOM 1701 C CA . ILE B 1 82 ? 8.422 -0.62 -12.922 1 86.75 82 ILE B CA 1
ATOM 1702 C C . ILE B 1 82 ? 7.484 -1.229 -11.883 1 86.75 82 ILE B C 1
ATOM 1704 O O . ILE B 1 82 ? 6.574 -1.985 -12.234 1 86.75 82 ILE B O 1
ATOM 1708 N N . GLU B 1 83 ? 7.73 -0.868 -10.695 1 89.81 83 GLU B N 1
ATOM 1709 C CA . GLU B 1 83 ? 6.973 -1.415 -9.578 1 89.81 83 GLU B CA 1
ATOM 1710 C C . GLU B 1 83 ? 5.473 -1.209 -9.773 1 89.81 83 GLU B C 1
ATOM 1712 O O . GLU B 1 83 ? 4.676 -2.107 -9.5 1 89.81 83 GLU B O 1
ATOM 1717 N N . LYS B 1 84 ? 5.086 -0.086 -10.273 1 92.12 84 LYS B N 1
ATOM 1718 C CA . LYS B 1 84 ? 3.674 0.208 -10.5 1 92.12 84 LYS B CA 1
ATOM 1719 C C . LYS B 1 84 ? 3.055 -0.791 -11.477 1 92.12 84 LYS B C 1
ATOM 1721 O O . LYS B 1 84 ? 1.923 -1.239 -11.273 1 92.12 84 LYS B O 1
ATOM 1726 N N . ASP B 1 85 ? 3.781 -1.104 -12.477 1 93.19 85 ASP B N 1
ATOM 1727 C CA . ASP B 1 85 ? 3.279 -2.023 -13.5 1 93.19 85 ASP B CA 1
ATOM 1728 C C . ASP B 1 85 ? 3.221 -3.453 -12.961 1 93.19 85 ASP B C 1
ATOM 1730 O O . ASP B 1 85 ? 2.314 -4.215 -13.312 1 93.19 85 ASP B O 1
ATOM 1734 N N . ILE B 1 86 ? 4.156 -3.795 -12.156 1 93.94 86 ILE B N 1
ATOM 1735 C CA . ILE B 1 86 ? 4.141 -5.102 -11.508 1 93.94 86 ILE B CA 1
ATOM 1736 C C . ILE B 1 86 ? 2.912 -5.215 -10.602 1 93.94 86 ILE B C 1
ATOM 1738 O O . ILE B 1 86 ? 2.174 -6.203 -10.672 1 93.94 86 ILE B O 1
ATOM 1742 N N . ALA B 1 87 ? 2.715 -4.184 -9.875 1 95.19 87 ALA B N 1
ATOM 1743 C CA . ALA B 1 87 ? 1.559 -4.152 -8.984 1 95.19 87 ALA B CA 1
ATOM 1744 C C . ALA B 1 87 ? 0.256 -4.246 -9.773 1 95.19 87 ALA B C 1
ATOM 1746 O O . ALA B 1 87 ? -0.669 -4.957 -9.375 1 95.19 87 ALA B O 1
ATOM 1747 N N . ALA B 1 88 ? 0.21 -3.57 -10.852 1 94.06 88 ALA B N 1
ATOM 1748 C CA . ALA B 1 88 ? -0.988 -3.578 -11.688 1 94.06 88 ALA B CA 1
ATOM 1749 C C . ALA B 1 88 ? -1.279 -4.98 -12.219 1 94.06 88 ALA B C 1
ATOM 1751 O O . ALA B 1 88 ? -2.426 -5.434 -12.195 1 94.06 88 ALA B O 1
ATOM 1752 N N . PHE B 1 89 ? -0.259 -5.629 -12.641 1 95.88 89 PHE B N 1
ATOM 1753 C CA . PHE B 1 89 ? -0.416 -6.969 -13.195 1 95.88 89 PHE B CA 1
ATOM 1754 C C . PHE B 1 89 ? -0.952 -7.934 -12.141 1 95.88 89 PHE B C 1
ATOM 1756 O O . PHE B 1 89 ? -1.938 -8.633 -12.383 1 95.88 89 PHE B O 1
ATOM 1763 N N . VAL B 1 90 ? -0.341 -7.934 -10.945 1 97.44 90 VAL B N 1
ATOM 1764 C CA . VAL B 1 90 ? -0.716 -8.852 -9.875 1 97.44 90 VAL B CA 1
ATOM 1765 C C . VAL B 1 90 ? -2.141 -8.555 -9.414 1 97.44 90 VAL B C 1
ATOM 1767 O O . VAL B 1 90 ? -2.953 -9.477 -9.258 1 97.44 90 VAL B O 1
ATOM 1770 N N . LYS B 1 91 ? -2.395 -7.336 -9.234 1 95.81 91 LYS B N 1
ATOM 1771 C CA . LYS B 1 91 ? -3.717 -6.918 -8.781 1 95.81 91 LYS B CA 1
ATOM 1772 C C . LYS B 1 91 ? -4.801 -7.348 -9.766 1 95.81 91 LYS B C 1
ATOM 1774 O O . LYS B 1 91 ? -5.828 -7.898 -9.359 1 95.81 91 LYS B O 1
ATOM 1779 N N . LYS B 1 92 ? -4.621 -7.086 -11 1 95.81 92 LYS B N 1
ATOM 1780 C CA . LYS B 1 92 ? -5.602 -7.422 -12.023 1 95.81 92 LYS B CA 1
ATOM 1781 C C . LYS B 1 92 ? -5.785 -8.93 -12.141 1 95.81 92 LYS B C 1
ATOM 1783 O O . LYS B 1 92 ? -6.91 -9.414 -12.281 1 95.81 92 LYS B O 1
ATOM 1788 N N . GLU B 1 93 ? -4.688 -9.672 -12.078 1 98.06 93 GLU B N 1
ATOM 1789 C CA . GLU B 1 93 ? -4.77 -11.133 -12.133 1 98.06 93 GLU B CA 1
ATOM 1790 C C . GLU B 1 93 ? -5.582 -11.688 -10.969 1 98.06 93 GLU B C 1
ATOM 1792 O O . GLU B 1 93 ? -6.402 -12.594 -11.156 1 98.06 93 GLU B O 1
ATOM 1797 N N . PHE B 1 94 ? -5.414 -11.141 -9.852 1 97.94 94 PHE B N 1
ATOM 1798 C CA . PHE B 1 94 ? -6.117 -11.656 -8.68 1 97.94 94 PHE B CA 1
ATOM 1799 C C . PHE B 1 94 ? -7.57 -11.195 -8.688 1 97.94 94 PHE B C 1
ATOM 1801 O O . PHE B 1 94 ? -8.453 -11.914 -8.211 1 97.94 94 PHE B O 1
ATOM 1808 N N . ASP B 1 95 ? -7.773 -10.023 -9.141 1 9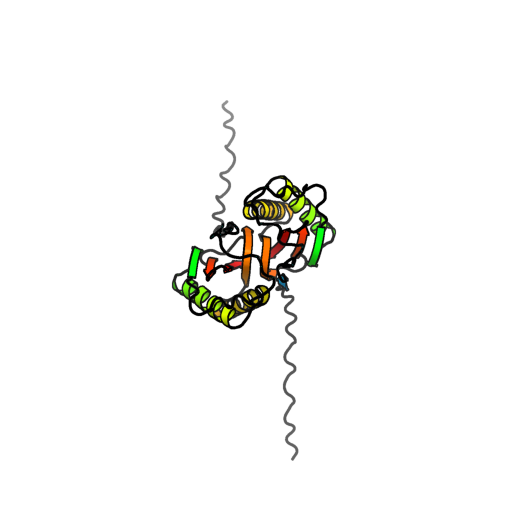6.38 95 ASP B N 1
ATOM 1809 C CA . ASP B 1 95 ? -9.164 -9.609 -9.32 1 96.38 95 ASP B CA 1
ATOM 1810 C C . ASP B 1 95 ? -9.906 -10.57 -10.25 1 96.38 95 ASP B C 1
ATOM 1812 O O . ASP B 1 95 ? -11.055 -10.922 -9.992 1 96.38 95 ASP B O 1
ATOM 1816 N N . LYS B 1 96 ? -9.242 -10.922 -11.258 1 97.5 96 LYS B N 1
ATOM 1817 C CA . LYS B 1 96 ? -9.852 -11.805 -12.25 1 97.5 96 LYS B CA 1
ATOM 1818 C C . LYS B 1 96 ? -10.039 -13.211 -11.688 1 97.5 96 LYS B C 1
ATOM 1820 O O . LYS B 1 96 ? -11.109 -13.805 -11.836 1 97.5 96 LYS B O 1
ATOM 1825 N N . LYS B 1 97 ? -9.109 -13.711 -10.992 1 98 97 LYS B N 1
ATOM 1826 C CA . LYS B 1 97 ? -9.102 -15.109 -10.562 1 98 97 LYS B CA 1
ATOM 1827 C C . LYS B 1 97 ? -9.883 -15.281 -9.258 1 98 97 LYS B C 1
ATOM 1829 O O . LYS B 1 97 ? -10.555 -16.297 -9.062 1 98 97 LYS B O 1
ATOM 1834 N N . TYR B 1 98 ? -9.766 -14.344 -8.383 1 97.44 98 TYR B N 1
ATOM 1835 C CA . TYR B 1 98 ? -10.32 -14.508 -7.039 1 97.44 98 TYR B CA 1
ATOM 1836 C C . TYR B 1 98 ? -11.352 -13.422 -6.738 1 97.44 98 TYR B C 1
ATOM 1838 O O . TYR B 1 98 ? -11.641 -13.148 -5.57 1 97.44 98 TYR B O 1
ATOM 1846 N N . ASN B 1 99 ? -11.82 -12.719 -7.66 1 96.19 99 ASN B N 1
ATOM 1847 C CA . ASN B 1 99 ? -12.859 -11.695 -7.547 1 96.19 99 ASN B CA 1
ATOM 1848 C C . ASN B 1 99 ? -12.328 -10.43 -6.883 1 96.19 99 ASN B C 1
ATOM 1850 O O . ASN B 1 99 ? -11.445 -10.5 -6.023 1 96.19 99 ASN B O 1
ATOM 1854 N N . PRO B 1 100 ? -12.922 -9.375 -7.145 1 93.56 100 PRO B N 1
ATOM 1855 C CA . PRO B 1 100 ? -12.531 -8.117 -6.5 1 93.56 100 PRO B CA 1
ATOM 1856 C C . PRO B 1 100 ? -12.891 -8.078 -5.02 1 93.56 100 PRO B C 1
ATOM 1858 O O . PRO B 1 100 ? -13.75 -8.844 -4.566 1 93.56 100 PRO B O 1
ATOM 1861 N N . THR B 1 101 ? -12.234 -7.188 -4.293 1 93.44 101 THR B N 1
ATOM 1862 C CA . THR B 1 101 ? -11.336 -6.137 -4.758 1 93.44 101 THR B CA 1
ATOM 1863 C C . THR B 1 101 ? -9.953 -6.293 -4.133 1 93.44 101 THR B C 1
ATOM 1865 O O . THR B 1 101 ? -9.82 -6.305 -2.906 1 93.44 101 THR B O 1
ATOM 1868 N N . TRP B 1 102 ? -8.953 -6.535 -4.879 1 95.81 102 TRP B N 1
ATOM 1869 C CA . TRP B 1 102 ? -7.574 -6.699 -4.414 1 95.81 102 TRP B CA 1
ATOM 1870 C C . TRP B 1 102 ? -6.797 -5.395 -4.555 1 95.81 102 TRP B C 1
ATOM 1872 O O . TRP B 1 102 ? -7.156 -4.531 -5.355 1 95.81 102 TRP B O 1
ATOM 1882 N N . HIS B 1 103 ? -5.766 -5.211 -3.76 1 94.62 103 HIS B N 1
ATOM 1883 C CA . HIS B 1 103 ? -4.785 -4.133 -3.77 1 94.62 103 HIS B CA 1
ATOM 1884 C C . HIS B 1 103 ? -3.361 -4.676 -3.729 1 94.62 103 HIS B C 1
ATOM 1886 O O . HIS B 1 103 ? -3.084 -5.641 -3.012 1 94.62 103 HIS B O 1
ATOM 1892 N N . CYS B 1 104 ? -2.502 -4.047 -4.484 1 95 104 CYS B N 1
ATOM 1893 C CA . CYS B 1 104 ? -1.13 -4.539 -4.52 1 95 104 CYS B CA 1
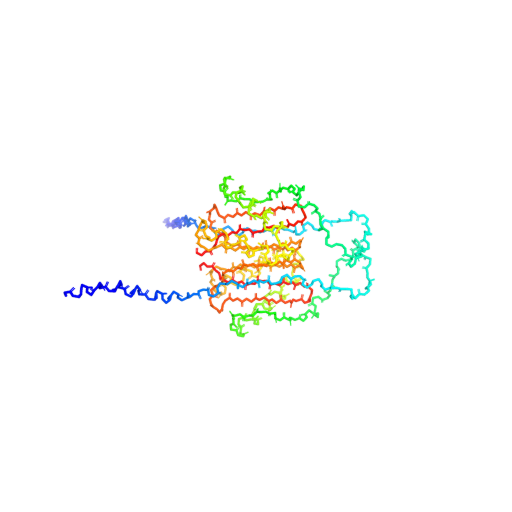ATOM 1894 C C . CYS B 1 104 ? -0.134 -3.391 -4.426 1 95 104 CYS B C 1
ATOM 1896 O O . CYS B 1 104 ? -0.271 -2.387 -5.129 1 95 104 CYS B O 1
ATOM 1898 N N . ILE B 1 105 ? 0.775 -3.494 -3.539 1 94.06 105 ILE B N 1
ATOM 1899 C CA . ILE B 1 105 ? 1.892 -2.572 -3.363 1 94.06 105 ILE B CA 1
ATOM 1900 C C . ILE B 1 105 ? 3.209 -3.305 -3.609 1 94.06 105 ILE B C 1
ATOM 1902 O O . ILE B 1 105 ? 3.416 -4.406 -3.1 1 94.06 105 ILE B O 1
ATOM 1906 N N . VAL B 1 106 ? 4.031 -2.752 -4.41 1 93.56 106 VAL B N 1
ATOM 1907 C CA . VAL B 1 106 ? 5.34 -3.309 -4.738 1 93.56 106 VAL B CA 1
ATOM 1908 C C . VAL B 1 106 ? 6.422 -2.26 -4.496 1 93.56 106 VAL B C 1
ATOM 1910 O O . VAL B 1 106 ? 6.309 -1.121 -4.957 1 93.56 106 VAL B O 1
ATOM 1913 N N . GLY B 1 107 ? 7.461 -2.686 -3.729 1 90.31 107 GLY B N 1
ATOM 1914 C CA . GLY B 1 107 ? 8.5 -1.695 -3.488 1 90.31 107 GLY B CA 1
ATOM 1915 C C . GLY B 1 107 ? 9.656 -2.23 -2.666 1 90.31 107 GLY B C 1
ATOM 1916 O O . GLY B 1 107 ? 9.602 -3.352 -2.158 1 90.31 107 GLY B O 1
ATOM 1917 N N . ARG B 1 108 ? 10.633 -1.411 -2.592 1 86.94 108 ARG B N 1
ATOM 1918 C CA . ARG B 1 108 ? 11.828 -1.794 -1.854 1 86.94 108 ARG B CA 1
ATOM 1919 C C . ARG B 1 108 ? 11.852 -1.15 -0.472 1 86.94 108 ARG B C 1
ATOM 1921 O O . ARG B 1 108 ? 12.586 -1.594 0.413 1 86.94 108 ARG B O 1
ATOM 1928 N N . ASN B 1 109 ? 11.125 -0.076 -0.339 1 84.12 109 ASN B N 1
ATOM 1929 C CA . ASN B 1 109 ? 11.086 0.645 0.929 1 84.12 109 ASN B CA 1
ATOM 1930 C C . ASN B 1 109 ? 9.703 1.241 1.188 1 84.12 109 ASN B C 1
ATOM 1932 O O . ASN B 1 109 ? 9.352 2.273 0.613 1 84.12 109 ASN B O 1
ATOM 1936 N N . PHE B 1 110 ? 8.969 0.588 2.09 1 87.56 110 PHE B N 1
ATOM 1937 C CA . PHE B 1 110 ? 7.672 1.118 2.508 1 87.56 110 PHE B CA 1
ATOM 1938 C C . PHE B 1 110 ? 7.16 0.387 3.744 1 87.56 110 PHE B C 1
ATOM 1940 O O . PHE B 1 110 ? 7.578 -0.741 4.02 1 87.56 110 PHE B O 1
ATOM 1947 N N . GLY B 1 111 ? 6.355 1.032 4.469 1 90.94 111 GLY B N 1
ATOM 1948 C CA . GLY B 1 111 ? 5.512 0.479 5.512 1 90.94 111 GLY B CA 1
ATOM 1949 C C . GLY B 1 111 ? 4.031 0.671 5.246 1 90.94 111 GLY B C 1
ATOM 1950 O O . GLY B 1 111 ? 3.637 1.596 4.531 1 90.94 111 GLY B O 1
ATOM 1951 N N . SER B 1 112 ? 3.297 -0.239 5.848 1 92 112 SER B N 1
ATOM 1952 C CA . SER B 1 112 ? 1.872 -0.188 5.539 1 92 112 SER B CA 1
ATOM 1953 C C . SER B 1 112 ? 1.028 -0.537 6.762 1 92 112 SER B C 1
ATOM 1955 O O . SER B 1 112 ? 1.506 -1.206 7.68 1 92 112 SER B O 1
ATOM 1957 N N . TYR B 1 113 ? -0.017 0.032 6.797 1 92.5 113 TYR B N 1
ATOM 1958 C CA . TYR B 1 113 ? -1.082 -0.353 7.715 1 92.5 113 TYR B CA 1
ATOM 1959 C C . TYR B 1 113 ? -2.424 -0.428 6.996 1 92.5 113 TYR B C 1
ATOM 1961 O O . TYR B 1 113 ? -2.979 0.598 6.598 1 92.5 113 TYR B O 1
ATOM 1969 N N . VAL B 1 114 ? -2.859 -1.718 6.805 1 93.38 114 VAL B N 1
ATOM 1970 C CA . VAL B 1 114 ? -4.035 -1.941 5.969 1 93.38 114 VAL B CA 1
ATOM 1971 C C . VAL B 1 114 ? -5.004 -2.883 6.68 1 93.38 114 VAL B C 1
ATOM 1973 O O . VAL B 1 114 ? -4.613 -3.604 7.602 1 93.38 114 VAL B O 1
ATOM 1976 N N . THR B 1 115 ? -6.273 -2.826 6.297 1 93.12 115 THR B N 1
ATOM 1977 C CA . THR B 1 115 ? -7.297 -3.768 6.73 1 93.12 115 THR B CA 1
ATOM 1978 C C . THR B 1 115 ? -7.684 -4.711 5.594 1 93.12 115 THR B C 1
ATOM 1980 O O . THR B 1 115 ? -8.031 -4.262 4.5 1 93.12 115 THR B O 1
ATOM 1983 N N . HIS B 1 116 ? -7.516 -5.965 5.895 1 91.69 116 HIS B N 1
ATOM 1984 C CA . HIS B 1 116 ? -7.793 -6.938 4.84 1 91.69 116 HIS B CA 1
ATOM 1985 C C . HIS B 1 116 ? -8.867 -7.926 5.27 1 91.69 116 HIS B C 1
ATOM 1987 O O . HIS B 1 116 ? -9.109 -8.109 6.465 1 91.69 116 HIS B O 1
ATOM 1993 N N . GLU B 1 117 ? -9.555 -8.477 4.324 1 92.44 117 GLU B N 1
ATOM 1994 C CA . GLU B 1 117 ? -10.461 -9.594 4.582 1 92.44 117 GLU B CA 1
ATOM 1995 C C . GLU B 1 117 ? -9.695 -10.828 5.051 1 92.44 117 GLU B C 1
ATOM 1997 O O . GLU B 1 117 ? -8.602 -11.102 4.566 1 92.44 117 GLU B O 1
ATOM 2002 N N . THR B 1 118 ? -10.305 -11.555 5.961 1 92.25 118 THR B N 1
ATOM 2003 C CA . THR B 1 118 ? -9.68 -12.758 6.504 1 92.25 118 THR B CA 1
ATOM 2004 C C . THR B 1 118 ? -9.32 -13.734 5.391 1 92.25 118 THR B C 1
ATOM 2006 O O . THR B 1 118 ? -10.102 -13.938 4.457 1 92.25 118 THR B O 1
ATOM 2009 N N . LYS B 1 119 ? -8.094 -14.266 5.449 1 93.94 119 LYS B N 1
ATOM 2010 C CA . LYS B 1 119 ? -7.566 -15.305 4.574 1 93.94 119 LYS B CA 1
ATOM 2011 C C . LYS B 1 119 ? -7.242 -14.75 3.191 1 93.94 119 LYS B C 1
ATOM 2013 O O . LYS B 1 119 ? -7.133 -15.508 2.223 1 93.94 119 LYS B O 1
ATOM 2018 N N . HIS B 1 120 ? -7.164 -13.461 3.092 1 95.44 120 HIS B N 1
ATOM 2019 C CA . HIS B 1 120 ? -6.867 -12.82 1.812 1 95.44 120 HIS B CA 1
ATOM 2020 C C . HIS B 1 120 ? -5.785 -11.758 1.964 1 95.44 120 HIS B C 1
ATOM 2022 O O . HIS B 1 120 ? -5.949 -10.633 1.499 1 95.44 120 HIS B O 1
ATOM 2028 N N . PHE B 1 121 ? -4.715 -12.203 2.527 1 93.88 121 PHE B N 1
ATOM 2029 C CA . PHE B 1 121 ? -3.602 -11.305 2.781 1 93.88 121 PHE B CA 1
ATOM 2030 C C . PHE B 1 121 ? -2.268 -12.031 2.641 1 93.88 121 PHE B C 1
ATOM 2032 O O . PHE B 1 121 ? -2.086 -13.109 3.195 1 93.88 121 PHE B O 1
ATOM 2039 N N . ILE B 1 122 ? -1.313 -11.273 1.941 1 95.69 122 ILE B N 1
ATOM 2040 C CA . ILE B 1 122 ? 0.038 -11.828 1.911 1 95.69 122 ILE B CA 1
ATOM 2041 C C . ILE B 1 122 ? 1.051 -10.695 1.741 1 95.69 122 ILE B C 1
ATOM 2043 O O . ILE B 1 122 ? 0.81 -9.742 0.993 1 95.69 122 ILE B O 1
ATOM 2047 N N . TYR B 1 123 ? 2.131 -10.781 2.479 1 92.56 123 TYR B N 1
ATOM 2048 C CA . TYR B 1 123 ? 3.307 -9.922 2.389 1 92.56 123 TYR B CA 1
ATOM 2049 C C . TYR B 1 123 ? 4.574 -10.75 2.234 1 92.56 123 TYR B C 1
ATOM 2051 O O . TYR B 1 123 ? 4.93 -11.531 3.125 1 92.56 123 TYR B O 1
ATOM 2059 N N . PHE B 1 124 ? 5.254 -10.578 1.091 1 93.25 124 PHE B N 1
ATOM 2060 C CA . PHE B 1 124 ? 6.422 -11.414 0.833 1 93.25 124 PHE B CA 1
ATOM 2061 C C . PHE B 1 124 ? 7.453 -10.656 -0 1 93.25 124 PHE B C 1
ATOM 2063 O O . PHE B 1 124 ? 7.156 -9.602 -0.556 1 93.25 124 PHE B O 1
ATOM 2070 N N . TYR B 1 125 ? 8.664 -11.289 -0.043 1 89.81 125 TYR B N 1
ATOM 2071 C CA . TYR B 1 125 ? 9.75 -10.766 -0.866 1 89.81 125 TYR B CA 1
ATOM 2072 C C . TYR B 1 125 ? 10.055 -11.703 -2.029 1 89.81 125 TYR B C 1
ATOM 2074 O O . TYR B 1 125 ? 10.039 -12.922 -1.871 1 89.81 125 TYR B O 1
ATOM 2082 N N . LEU B 1 126 ? 10.266 -11.125 -3.143 1 92.88 126 LEU B N 1
ATOM 2083 C CA . LEU B 1 126 ? 10.953 -11.766 -4.258 1 92.88 126 LEU B CA 1
ATOM 2084 C C . LEU B 1 126 ? 12.305 -11.102 -4.516 1 92.88 126 LEU B C 1
ATOM 2086 O O . LEU B 1 126 ? 12.367 -10.023 -5.113 1 92.88 126 LEU B O 1
ATOM 2090 N N . GLY B 1 127 ? 13.32 -11.781 -4.047 1 87.69 127 GLY B N 1
ATOM 2091 C CA . GLY B 1 127 ? 14.586 -11.062 -3.975 1 87.69 127 GLY B CA 1
ATOM 2092 C C . GLY B 1 127 ? 14.547 -9.883 -3.018 1 87.69 127 GLY B C 1
ATOM 2093 O O . GLY B 1 127 ? 14.25 -10.055 -1.832 1 87.69 127 GLY B O 1
ATOM 2094 N N . GLN B 1 128 ? 14.82 -8.703 -3.619 1 82.62 128 GLN B N 1
ATOM 2095 C CA . GLN B 1 128 ? 14.867 -7.516 -2.77 1 82.62 128 GLN B CA 1
ATOM 2096 C C . GLN B 1 128 ? 13.586 -6.703 -2.885 1 82.62 128 GLN B C 1
ATOM 2098 O O . GLN B 1 128 ? 13.438 -5.672 -2.225 1 82.62 128 GLN B O 1
ATOM 2103 N N . VAL B 1 129 ? 12.688 -7.227 -3.621 1 89.62 129 VAL B N 1
ATOM 2104 C CA . VAL B 1 129 ? 11.453 -6.488 -3.834 1 89.62 129 VAL B CA 1
ATOM 2105 C C . VAL B 1 129 ? 10.352 -7.047 -2.934 1 89.62 129 VAL B C 1
ATOM 2107 O O . VAL B 1 129 ? 10.133 -8.258 -2.898 1 89.62 129 VAL B O 1
ATOM 2110 N N . ALA B 1 130 ? 9.711 -6.137 -2.207 1 91.44 130 ALA B N 1
ATOM 2111 C CA . ALA B 1 130 ? 8.594 -6.516 -1.343 1 91.44 130 ALA B CA 1
ATOM 2112 C C . ALA B 1 130 ? 7.262 -6.383 -2.076 1 91.44 130 ALA B C 1
ATOM 2114 O O . ALA B 1 130 ? 7.047 -5.426 -2.82 1 91.44 130 ALA B O 1
ATOM 2115 N N . ILE B 1 131 ? 6.352 -7.305 -1.781 1 94.81 131 ILE B N 1
ATOM 2116 C CA . ILE B 1 131 ? 5.016 -7.293 -2.371 1 94.81 131 ILE B CA 1
ATOM 2117 C C . ILE B 1 131 ? 3.967 -7.461 -1.275 1 94.81 131 ILE B C 1
ATOM 2119 O O . ILE B 1 131 ? 4.031 -8.406 -0.483 1 94.81 131 ILE B O 1
ATOM 2123 N N . LEU B 1 132 ? 3.051 -6.543 -1.274 1 94.88 132 LEU B N 1
ATOM 2124 C CA . LEU B 1 132 ? 1.871 -6.59 -0.418 1 94.88 132 LEU B CA 1
ATOM 2125 C C . LEU B 1 132 ? 0.604 -6.766 -1.248 1 94.88 132 LEU B C 1
ATOM 2127 O O . LEU B 1 132 ? 0.301 -5.934 -2.107 1 94.88 132 LEU B O 1
ATOM 2131 N N . LEU B 1 133 ? -0.053 -7.84 -0.978 1 96.88 133 LEU B N 1
ATOM 2132 C CA . LEU B 1 133 ? -1.279 -8.172 -1.695 1 96.88 133 LEU B CA 1
ATOM 2133 C C . LEU B 1 133 ? -2.391 -8.555 -0.725 1 96.88 133 LEU B C 1
ATOM 2135 O O . LEU B 1 133 ? -2.201 -9.414 0.134 1 96.88 133 LEU B O 1
ATOM 2139 N N . PHE B 1 134 ? -3.521 -7.781 -0.912 1 94.81 134 PHE B N 1
ATOM 2140 C CA . PHE B 1 134 ? -4.605 -8.07 0.018 1 94.81 134 PHE B CA 1
ATOM 2141 C C . PHE B 1 134 ? -5.949 -7.672 -0.58 1 94.81 134 PHE B C 1
ATOM 2143 O O . PHE B 1 134 ? -6.008 -6.887 -1.527 1 94.81 134 PHE B O 1
ATOM 2150 N N . LYS B 1 135 ? -6.938 -8.32 -0.006 1 94.81 135 LYS B N 1
ATOM 2151 C CA . LYS B 1 135 ? -8.305 -8.023 -0.416 1 94.81 135 LYS B CA 1
ATOM 2152 C C . LYS B 1 135 ? -9.016 -7.152 0.62 1 94.81 135 LYS B C 1
ATOM 2154 O O . LYS B 1 135 ? -8.898 -7.391 1.823 1 94.81 135 LYS B O 1
ATOM 2159 N N . SER B 1 136 ? -9.609 -6.125 0.15 1 92.69 136 SER B N 1
ATOM 2160 C CA . SER B 1 136 ? -10.484 -5.289 0.965 1 92.69 136 SER B CA 1
ATOM 2161 C C . SER B 1 136 ? -11.57 -4.641 0.117 1 92.69 136 SER B C 1
ATOM 2163 O O . SER B 1 136 ? -11.273 -3.881 -0.808 1 92.69 136 SER B O 1
ATOM 2165 N N . GLY B 1 137 ? -12.867 -4.816 0.423 1 82.06 137 GLY B N 1
ATOM 2166 C CA . GLY B 1 137 ? -14 -4.285 -0.311 1 82.06 137 GLY B CA 1
ATOM 2167 C C . GLY B 1 137 ? -14.953 -5.359 -0.802 1 82.06 137 GLY B C 1
ATOM 2168 O O . GLY B 1 137 ? -14.617 -6.547 -0.782 1 82.06 137 GLY B O 1
#

Sequence (274 aa):
MFVRALTRAPAIPISTPHAHILTCVLDGIVFSSCPKQLWSVEGNTCVSMADRKAVIKNADMSEDMQQDAIDCATQALEKYNIEKDIAAFVKKEFDKKYNPTWHCIVGRNFGSYVTHETKHFIYFYLGQVAILLFKSGMFVRALTRAPAIPISTPHAHILTCVLDGIVFSSCPKQLWSVEGNTCVSMADRKAVIKNADMSEDMQQDAIDCATQALEKYNIEKDIAAFVKKEFDKKYNPTWHCIVGRNFGSYVTHETKHFIYFYLGQVAILLFKSG

pLDDT: mean 70.82, std 30.27, range [18.8, 98.56]

Solvent-accessible surface area (backbone atoms only — not comparable to full-atom values): 15076 Å² total; per-residue (Å²): 135,79,82,74,76,79,77,80,77,78,75,77,78,80,70,70,81,73,34,60,45,60,47,64,41,63,64,33,65,67,73,68,80,64,82,82,71,70,78,65,90,67,75,77,75,65,63,62,69,85,73,46,54,74,46,78,76,45,72,42,45,52,68,68,56,49,50,49,52,51,50,44,46,52,52,25,57,68,73,37,85,51,39,22,58,28,12,38,48,42,23,52,52,43,26,69,74,69,46,68,37,39,31,17,38,20,30,52,26,41,8,19,17,30,48,21,40,74,56,32,31,39,31,32,24,50,57,77,37,34,39,39,41,33,28,35,85,134,81,80,73,76,78,74,79,77,81,76,76,79,79,80,62,86,63,50,66,19,74,46,59,42,68,41,40,69,66,72,69,77,66,76,85,80,75,82,66,91,69,75,78,73,66,64,62,69,86,73,46,56,74,46,78,76,44,72,42,46,52,68,70,57,48,51,49,51,50,51,44,46,53,52,25,56,69,72,37,84,50,39,24,56,28,12,40,48,41,22,52,52,42,25,70,75,70,46,70,37,38,31,17,38,19,29,56,26,41,6,19,15,32,50,22,42,78,57,32,31,39,31,33,24,49,57,78,37,36,39,39,38,31,27,34,86

Foldseek 3Di:
DDPCPDDDDDPDPPPVVFQFPQPWQDWLPPVPDPDDPPPPPDDLCCVVLVPFDKFWPDFQADPVVVVVLVVQLSVLVVVDSDQVSSQVSSQVVCCVVVNDDKGKGKARGDTGTGTAGGNFWTWMDGHRMIMTMGHDD/DCPPPPDPDPPDPPVPVALQKWPWADKAPPVPDPPDDDPPPDDPCCVVLVPFDKFWPDFQADPVVVVVLVVQLSVLVVVDPDQVSSQVSSQVVCCVVVNDDKGKGKANTDIDTTGAGGNFWTWMDGHRMIMTMGHDD

Nearest PDB structures (foldseek):
  4d07-assembly1_A-2  TM=9.978E-01  e=1.059E-16  Homo sapiens
  3brl-assembly1_A-2  TM=1.005E+00  e=1.065E-15  Drosophila melanogaster
  7y8w-assembly1_B  TM=1.009E+00  e=1.667E-15  Caenorhabditis elegans
  2pg1-assembly3_C  TM=9.989E-01  e=2.297E-15  Drosophila melanogaster
  7y8w-assembly4_R  TM=1.004E+00  e=4.650E-15  Caenorhabditis elegans

Secondary structure (DSSP, 8-state):
--------------------EEEEE--------SS-----S-------GGG--EEEEEEEE-HHHHHHHHHHHHHHHHH--SHHHHHHHHHHHHHHHH-S-EEEEEEEEEEEEEEE-TTEEEEEEETTEEEEEEE--/----------------------EEE---------S-----S-------GGG--EEEEEEEE-HHHHHHHHHHHHHHHHH--SHHHHHHHHHHHHHHHH-S-EEEEEEEEEEEEE---TTEEEEEEETTEEEEEEE--

Radius of gyration: 22.64 Å; Cα contacts (8 Å, |Δi|>4): 489; chains: 2; bounding box: 66×45×104 Å

InterPro domains:
  IPR001372 Dynein light chain, type 1/2 [PF01221] (53-136)
  IPR001372 Dynein light chain, type 1/2 [PTHR11886] (53-136)
  IPR001372 Dynein light chain, type 1/2 [SM01375] (49-136)
  IPR019763 Dynein light chain, type 1/2, conserved site [PS01239] (103-117)
  IPR037177 Dynein light chain superfamily [G3DSA:3.30.740.10] (49-137)
  IPR037177 Dynein light chain superfamily [SSF54648] (49-137)